Protein AF-A0A9Q1H2J3-F1 (afdb_monomer)

Structure (mmCIF, N/CA/C/O backbone):
data_AF-A0A9Q1H2J3-F1
#
_entry.id   AF-A0A9Q1H2J3-F1
#
loop_
_atom_site.group_PDB
_atom_site.id
_atom_site.type_symbol
_atom_site.label_atom_id
_atom_site.label_alt_id
_atom_site.label_comp_id
_atom_site.label_asym_id
_atom_site.label_entity_id
_atom_site.label_seq_id
_atom_site.pdbx_PDB_ins_code
_atom_site.Cartn_x
_atom_site.Cartn_y
_atom_site.Cartn_z
_atom_site.occupancy
_atom_site.B_iso_or_equiv
_atom_site.auth_seq_id
_atom_site.auth_comp_id
_atom_site.auth_asym_id
_atom_site.auth_atom_id
_atom_site.pdbx_PDB_model_num
ATOM 1 N N . MET A 1 1 ? 1.675 33.826 5.966 1.00 40.28 1 MET A N 1
ATOM 2 C CA . MET A 1 1 ? 1.381 32.932 7.109 1.00 40.28 1 MET A CA 1
ATOM 3 C C . MET A 1 1 ? 0.551 31.772 6.593 1.00 40.28 1 MET A C 1
ATOM 5 O O . MET A 1 1 ? -0.535 32.050 6.099 1.00 40.28 1 MET A O 1
ATOM 9 N N . PRO A 1 2 ? 1.013 30.513 6.647 1.00 45.84 2 PRO A N 1
ATOM 10 C CA . PRO A 1 2 ? 0.165 29.397 6.271 1.00 45.84 2 PRO A CA 1
ATOM 11 C C . PRO A 1 2 ? -0.681 28.996 7.478 1.00 45.84 2 PRO A C 1
ATOM 13 O O . PRO A 1 2 ? -0.174 28.532 8.499 1.00 45.84 2 PRO A O 1
ATOM 16 N N . LEU A 1 3 ? -1.983 29.230 7.346 1.00 47.53 3 LEU A N 1
ATOM 17 C CA . LEU A 1 3 ? -3.026 28.741 8.234 1.00 47.53 3 LEU A CA 1
ATOM 18 C C . LEU A 1 3 ? -3.174 27.227 8.042 1.00 47.53 3 LEU A C 1
ATOM 20 O O . LEU A 1 3 ? -4.085 26.761 7.365 1.00 47.53 3 LEU A O 1
ATOM 24 N N . PHE A 1 4 ? -2.312 26.452 8.699 1.00 52.94 4 PHE A N 1
ATOM 25 C CA . PHE A 1 4 ? -2.792 25.209 9.288 1.00 52.94 4 PHE A CA 1
ATOM 26 C C . PHE A 1 4 ? -3.773 25.620 10.384 1.00 52.94 4 PHE A C 1
ATOM 28 O O . PHE A 1 4 ? -3.377 26.075 11.460 1.00 52.94 4 PHE A O 1
ATOM 35 N N . GLY A 1 5 ? -5.069 25.561 10.074 1.00 40.91 5 GLY A N 1
ATOM 36 C CA . GLY A 1 5 ? -6.113 25.679 11.085 1.00 40.91 5 GLY A CA 1
ATOM 37 C C . GLY A 1 5 ? -5.780 24.732 12.239 1.00 40.91 5 GLY A C 1
ATOM 38 O O . GLY A 1 5 ? -5.375 23.596 12.005 1.00 40.91 5 GLY A O 1
ATOM 39 N N . LYS A 1 6 ? -5.860 25.238 13.475 1.00 41.59 6 LYS A N 1
ATOM 40 C CA . LYS A 1 6 ? -5.508 24.534 14.718 1.00 41.59 6 LYS A CA 1
ATOM 41 C C . LYS A 1 6 ? -5.777 23.014 14.627 1.00 41.59 6 LYS A C 1
ATOM 43 O O . LYS A 1 6 ? -6.934 22.605 14.608 1.00 41.59 6 LYS A O 1
ATOM 48 N N . SER A 1 7 ? -4.700 22.214 14.655 1.00 49.47 7 SER A N 1
ATOM 49 C CA . SER A 1 7 ? -4.631 20.743 14.851 1.00 49.47 7 SER A CA 1
ATOM 50 C C . SER A 1 7 ? -4.562 19.771 13.650 1.00 49.47 7 SER A C 1
ATOM 52 O O . SER A 1 7 ? -4.858 18.591 13.826 1.00 49.47 7 SER A O 1
ATOM 54 N N . SER A 1 8 ? -4.103 20.153 12.453 1.00 63.72 8 SER A N 1
ATOM 55 C CA . SER A 1 8 ? -3.750 19.117 11.456 1.00 63.72 8 SER A CA 1
ATOM 56 C C . SER A 1 8 ? -2.400 18.465 11.791 1.00 63.72 8 SER A C 1
ATOM 58 O O . SER A 1 8 ? -1.380 19.157 11.829 1.00 63.72 8 SER A O 1
ATOM 60 N N . LYS A 1 9 ? -2.390 17.145 12.017 1.00 80.69 9 LYS A N 1
ATOM 61 C CA . LYS A 1 9 ? -1.171 16.363 12.292 1.00 80.69 9 LYS A CA 1
ATOM 62 C C . LYS A 1 9 ? -0.139 16.521 11.170 1.00 80.69 9 LYS A C 1
ATOM 64 O O . LYS A 1 9 ? -0.493 16.481 9.992 1.00 80.69 9 LYS A O 1
ATOM 69 N N . GLY A 1 10 ? 1.134 16.667 11.537 1.00 91.50 10 GLY A N 1
ATOM 70 C CA . GLY A 1 10 ? 2.239 16.696 10.571 1.00 91.50 10 GLY A CA 1
ATOM 71 C C . GLY A 1 10 ? 2.531 15.313 9.958 1.00 91.50 10 GLY A C 1
ATOM 72 O O . GLY A 1 10 ? 2.041 14.307 10.471 1.00 91.50 10 GLY A O 1
ATOM 73 N N . PRO A 1 11 ? 3.370 15.220 8.905 1.00 95.00 11 PRO A N 1
ATOM 74 C CA . PRO A 1 11 ? 3.696 13.949 8.245 1.00 95.00 11 PRO A CA 1
ATOM 75 C C . PRO A 1 11 ? 4.141 12.831 9.207 1.00 95.00 11 PRO A C 1
ATOM 77 O O . PRO A 1 11 ? 3.505 11.780 9.260 1.00 95.00 11 PRO A O 1
ATOM 80 N N . ALA A 1 12 ? 5.144 13.093 10.050 1.00 96.25 12 ALA A N 1
ATOM 81 C CA . ALA A 1 12 ? 5.644 12.131 11.033 1.00 96.25 12 ALA A CA 1
ATOM 82 C C . ALA A 1 12 ? 4.569 11.685 12.040 1.00 96.25 12 ALA A C 1
ATOM 84 O O . ALA A 1 12 ? 4.485 10.510 12.399 1.00 96.25 12 ALA A O 1
ATOM 85 N N . GLU A 1 13 ? 3.712 12.610 12.479 1.00 96.88 13 GLU A N 1
ATOM 86 C CA . GLU A 1 13 ? 2.616 12.310 13.404 1.00 96.88 13 GLU A CA 1
ATOM 87 C C . GLU A 1 13 ? 1.535 11.450 12.749 1.00 96.88 13 GLU A C 1
ATOM 89 O O . GLU A 1 13 ? 0.964 10.587 13.413 1.00 96.88 13 GLU A O 1
ATOM 94 N N . LEU A 1 14 ? 1.261 11.653 11.456 1.00 97.81 14 LEU A N 1
ATOM 95 C CA . LEU A 1 14 ? 0.338 10.815 10.691 1.00 97.81 14 LEU A CA 1
ATOM 96 C C . LEU A 1 14 ? 0.885 9.396 10.541 1.00 97.81 14 LEU A C 1
ATOM 98 O O . LEU A 1 14 ? 0.151 8.442 10.784 1.00 97.81 14 LEU A O 1
ATOM 102 N N . VAL A 1 15 ? 2.168 9.244 10.195 1.00 97.94 15 VAL A N 1
ATOM 103 C CA . VAL A 1 15 ? 2.810 7.924 10.066 1.00 97.94 15 VAL A CA 1
ATOM 104 C C . VAL A 1 15 ? 2.818 7.188 11.400 1.00 97.94 15 VAL A C 1
ATOM 106 O O . VAL A 1 15 ? 2.452 6.013 11.463 1.00 97.94 15 VAL A O 1
ATOM 109 N N . LYS A 1 16 ? 3.157 7.888 12.486 1.00 97.69 16 LYS A N 1
ATOM 110 C CA . LYS A 1 16 ? 3.098 7.337 13.839 1.00 97.69 16 LYS A CA 1
ATOM 111 C C . LYS A 1 16 ? 1.676 6.916 14.219 1.00 97.69 16 LYS A C 1
ATOM 113 O O . LYS A 1 16 ? 1.477 5.767 14.604 1.00 97.69 16 LYS A O 1
ATOM 118 N N . ALA A 1 17 ? 0.696 7.806 14.049 1.00 97.50 17 ALA A N 1
ATOM 119 C CA . ALA A 1 17 ? -0.700 7.531 14.380 1.00 97.50 17 ALA A CA 1
ATOM 120 C C . ALA A 1 17 ? -1.273 6.360 13.572 1.00 97.50 17 ALA A C 1
ATOM 122 O O . ALA A 1 17 ? -2.030 5.563 14.113 1.00 97.50 17 ALA A O 1
ATOM 123 N N . LEU A 1 18 ? -0.887 6.224 12.301 1.00 98.12 18 LEU A N 1
ATOM 124 C CA . LEU A 1 18 ? -1.284 5.091 11.472 1.00 98.12 18 LEU A CA 1
ATOM 125 C C . LEU A 1 18 ? -0.757 3.768 12.036 1.00 98.12 18 LEU A C 1
ATOM 127 O O . LEU A 1 18 ? -1.518 2.813 12.185 1.00 98.12 18 LEU A O 1
ATOM 131 N N . LYS A 1 19 ? 0.541 3.706 12.360 1.00 98.00 19 LYS A N 1
ATOM 132 C CA . LYS A 1 19 ? 1.155 2.484 12.896 1.00 98.00 19 LYS A CA 1
ATOM 133 C C . LYS A 1 19 ? 0.579 2.110 14.259 1.00 98.00 19 LYS A C 1
ATOM 135 O O . LYS A 1 19 ? 0.258 0.948 14.488 1.00 98.00 19 LYS A O 1
ATOM 140 N N . GLU A 1 20 ? 0.422 3.094 15.142 1.00 97.62 20 GLU A N 1
ATOM 141 C CA . GLU A 1 20 ? -0.202 2.902 16.452 1.00 97.62 20 GLU A CA 1
ATOM 142 C C . GLU A 1 20 ? -1.654 2.441 16.311 1.00 97.62 20 GLU A C 1
ATOM 144 O O . GLU A 1 20 ? -2.024 1.447 16.927 1.00 97.62 20 GLU A O 1
ATOM 149 N N . GLY A 1 21 ? -2.441 3.082 15.443 1.00 97.62 21 GLY A N 1
ATOM 150 C CA . GLY A 1 21 ? -3.832 2.715 15.185 1.00 97.62 21 GLY A CA 1
ATOM 151 C C . GLY A 1 21 ? -3.981 1.270 14.710 1.00 97.62 21 GLY A C 1
ATOM 152 O O . GLY A 1 21 ? -4.756 0.517 15.288 1.00 97.62 21 GLY A O 1
ATOM 153 N N . ILE A 1 22 ? -3.188 0.834 13.726 1.00 97.75 22 ILE A N 1
ATOM 154 C CA . ILE A 1 22 ? -3.222 -0.556 13.236 1.00 97.75 22 ILE A CA 1
ATOM 155 C C . ILE A 1 22 ? -2.833 -1.549 14.344 1.00 97.75 22 ILE A C 1
ATOM 157 O O . ILE A 1 22 ? -3.502 -2.569 14.505 1.00 97.75 22 ILE A O 1
ATOM 161 N N . ASN A 1 23 ? -1.808 -1.245 15.149 1.00 97.94 23 ASN A N 1
ATOM 162 C CA . ASN A 1 23 ? -1.443 -2.092 16.290 1.00 97.94 23 ASN A CA 1
ATOM 163 C C . ASN A 1 23 ? -2.578 -2.174 17.326 1.00 97.94 23 ASN A C 1
ATOM 165 O O . ASN A 1 23 ? -2.793 -3.225 17.923 1.00 97.94 23 ASN A O 1
ATOM 169 N N . GLN A 1 24 ? -3.323 -1.085 17.544 1.00 97.94 24 GLN A N 1
ATOM 170 C CA . GLN A 1 24 ? -4.492 -1.088 18.430 1.00 97.94 24 GLN A CA 1
ATOM 171 C C . GLN A 1 24 ? -5.654 -1.913 17.860 1.00 97.94 24 GLN A C 1
ATOM 173 O O . GLN A 1 24 ? -6.358 -2.562 18.630 1.00 97.94 24 GLN A O 1
ATOM 178 N N . VAL A 1 25 ? -5.840 -1.939 16.534 1.00 97.31 25 VAL A N 1
ATOM 179 C CA . VAL A 1 25 ? -6.829 -2.817 15.882 1.00 97.31 25 VAL A CA 1
ATOM 180 C C . VAL A 1 25 ? -6.512 -4.290 16.146 1.00 97.31 25 VAL A C 1
ATOM 182 O O . VAL A 1 25 ? -7.422 -5.060 16.448 1.00 97.31 25 VAL A O 1
ATOM 185 N N . GLU A 1 26 ? -5.237 -4.678 16.061 1.00 95.25 26 GLU A N 1
ATOM 186 C CA . GLU A 1 26 ? -4.785 -6.035 16.391 1.00 95.25 26 GLU A CA 1
ATOM 187 C C . GLU A 1 26 ? -4.943 -6.342 17.886 1.00 95.25 26 GLU A C 1
ATOM 189 O O . GLU A 1 26 ? -5.517 -7.367 18.251 1.00 95.25 26 GLU A O 1
ATOM 194 N N . LEU A 1 27 ? -4.504 -5.434 18.762 1.00 97.12 27 LEU A N 1
ATOM 195 C CA . LEU A 1 27 ? -4.577 -5.621 20.213 1.00 97.12 27 LEU A CA 1
ATOM 196 C C . LEU A 1 27 ? -6.018 -5.797 20.716 1.00 97.12 27 LEU A C 1
ATOM 198 O O . LEU A 1 27 ? -6.269 -6.585 21.626 1.00 97.12 27 LEU A O 1
ATOM 202 N N . HIS A 1 28 ? -6.961 -5.057 20.134 1.00 96.44 28 HIS A N 1
ATOM 203 C CA . HIS A 1 28 ? -8.360 -5.025 20.556 1.00 96.44 28 HIS A CA 1
ATOM 204 C C . HIS A 1 28 ? -9.288 -5.831 19.640 1.00 96.44 28 HIS A C 1
ATOM 206 O O . HIS A 1 28 ? -10.486 -5.561 19.591 1.00 96.44 28 HIS A O 1
ATOM 212 N N . GLU A 1 29 ? -8.774 -6.856 18.953 1.00 92.94 29 GLU A N 1
ATOM 213 C CA . GLU A 1 29 ? -9.547 -7.688 18.021 1.00 92.94 29 GLU A CA 1
ATOM 214 C C . GLU A 1 29 ? -10.819 -8.298 18.650 1.00 92.94 29 GLU A C 1
ATOM 216 O O . GLU A 1 29 ? -11.838 -8.435 17.972 1.00 92.94 29 GLU A O 1
ATOM 221 N N . SER A 1 30 ? -10.791 -8.581 19.959 1.00 95.12 30 SER A N 1
ATOM 222 C CA . SER A 1 30 ? -11.921 -9.110 20.744 1.00 95.12 30 SER A CA 1
ATOM 223 C C . SER A 1 30 ? -12.757 -8.049 21.483 1.00 95.12 30 SER A C 1
ATOM 225 O O . SER A 1 30 ? -13.742 -8.394 22.135 1.00 95.12 30 SER A O 1
ATOM 227 N N . GLU A 1 31 ? -12.410 -6.761 21.381 1.00 96.88 31 GLU A N 1
ATOM 228 C CA . GLU A 1 31 ? -13.074 -5.646 22.071 1.00 96.88 31 GLU A CA 1
ATOM 229 C C . GLU A 1 31 ? -13.690 -4.651 21.061 1.00 96.88 31 GLU A C 1
ATOM 231 O O . GLU A 1 31 ? -13.075 -3.620 20.765 1.00 96.88 31 GLU A O 1
ATOM 236 N N . PRO A 1 32 ? -14.927 -4.883 20.564 1.00 94.94 32 PRO A N 1
ATOM 237 C CA . PRO A 1 32 ? -15.493 -4.152 19.423 1.00 94.94 32 PRO A CA 1
ATOM 238 C C . PRO A 1 32 ? -15.427 -2.628 19.551 1.00 94.94 32 PRO A C 1
ATOM 240 O O . PRO A 1 32 ? -14.915 -1.954 18.669 1.00 94.94 32 PRO A O 1
ATOM 243 N N . LYS A 1 33 ? -15.824 -2.070 20.703 1.00 96.31 33 LYS A N 1
ATOM 244 C CA . LYS A 1 33 ? -15.816 -0.611 20.914 1.00 96.31 33 LYS A CA 1
ATOM 245 C C . LYS A 1 33 ? -14.418 0.013 20.830 1.00 96.31 33 LYS A C 1
ATOM 247 O O . LYS A 1 33 ? -14.291 1.163 20.419 1.00 96.31 33 LYS A O 1
ATOM 252 N N . LYS A 1 34 ? -13.377 -0.701 21.273 1.00 97.19 34 LYS A N 1
ATOM 253 C CA . LYS A 1 34 ? -11.993 -0.209 21.197 1.00 97.19 34 LYS A CA 1
ATOM 254 C C . LYS A 1 34 ? -11.425 -0.403 19.794 1.00 97.19 34 LYS A C 1
ATOM 256 O O . LYS A 1 34 ? -10.751 0.498 19.303 1.00 97.19 34 LYS A O 1
ATOM 261 N N . LYS A 1 35 ? -11.753 -1.525 19.145 1.00 97.25 35 LYS A N 1
ATOM 262 C CA . LYS A 1 35 ? -11.411 -1.791 17.745 1.00 97.25 35 LYS A CA 1
ATOM 263 C C . LYS A 1 35 ? -11.981 -0.724 16.812 1.00 97.25 35 LYS A C 1
ATOM 265 O O . LYS A 1 35 ? -11.225 -0.156 16.035 1.00 97.25 35 LYS A O 1
ATOM 270 N N . ASP A 1 36 ? -13.264 -0.392 16.945 1.00 97.12 36 ASP A N 1
ATOM 271 C CA . ASP A 1 36 ? -13.934 0.623 16.118 1.00 97.12 36 ASP A CA 1
ATOM 272 C C . ASP A 1 36 ? -13.260 1.993 16.261 1.00 97.12 36 ASP A C 1
ATOM 274 O O . ASP A 1 36 ? -13.006 2.685 15.276 1.00 97.12 36 ASP A O 1
ATOM 278 N N . LYS A 1 37 ? -12.879 2.362 17.489 1.00 97.06 37 LYS A N 1
ATOM 279 C CA . LYS A 1 37 ? -12.122 3.593 17.739 1.00 97.06 37 LYS A CA 1
ATOM 280 C C . LYS A 1 37 ? -10.741 3.563 17.071 1.00 97.06 37 LYS A C 1
ATOM 282 O O . LYS A 1 37 ? -10.326 4.561 16.486 1.00 97.06 37 LYS A O 1
ATOM 287 N N . ALA A 1 38 ? -10.032 2.437 17.141 1.00 97.75 38 ALA A N 1
ATOM 288 C CA . ALA A 1 38 ? -8.734 2.281 16.489 1.00 97.75 38 ALA A CA 1
ATOM 289 C C . ALA A 1 38 ? -8.847 2.354 14.952 1.00 97.75 38 ALA A C 1
ATOM 291 O O . ALA A 1 38 ? -8.032 3.008 14.303 1.00 97.75 38 ALA A O 1
ATOM 292 N N . LEU A 1 39 ? -9.893 1.759 14.371 1.00 97.88 39 LEU A N 1
ATOM 293 C CA . LEU A 1 39 ? -10.203 1.844 12.940 1.00 97.88 39 LEU A CA 1
ATOM 294 C C . LEU A 1 39 ? -10.514 3.282 12.492 1.00 97.88 39 LEU A C 1
ATOM 296 O O . LEU A 1 39 ? -10.045 3.725 11.438 1.00 97.88 39 LEU A O 1
ATOM 300 N N . GLU A 1 40 ? -11.233 4.050 13.315 1.00 97.38 40 GLU A N 1
ATOM 301 C CA . GLU A 1 40 ? -11.483 5.474 13.069 1.00 97.38 40 GLU A CA 1
ATOM 302 C C . GLU A 1 40 ? -10.173 6.285 13.068 1.00 97.38 40 GLU A C 1
ATOM 304 O O . GLU A 1 40 ? -9.966 7.151 12.212 1.00 97.38 40 GLU A O 1
ATOM 309 N N . GLU A 1 41 ? -9.255 5.998 13.995 1.00 96.69 41 GLU A N 1
ATOM 310 C CA . GLU A 1 41 ? -7.940 6.647 14.060 1.00 96.69 41 GLU A CA 1
ATOM 311 C C . GLU A 1 41 ? -7.068 6.321 12.838 1.00 96.69 41 GLU A C 1
ATOM 313 O O . GLU A 1 41 ? -6.449 7.230 12.273 1.00 96.69 41 GLU A O 1
ATOM 318 N N . VAL A 1 42 ? -7.078 5.063 12.380 1.00 98.31 42 VAL A N 1
ATOM 319 C CA . VAL A 1 42 ? -6.419 4.639 11.133 1.00 98.31 42 VAL A CA 1
ATOM 320 C C . VAL A 1 42 ? -6.991 5.397 9.936 1.00 98.31 42 VAL A C 1
ATOM 322 O O . VAL A 1 42 ? -6.234 5.982 9.160 1.00 98.31 42 VAL A O 1
ATOM 325 N N . SER A 1 43 ? -8.318 5.460 9.820 1.00 97.88 43 SER A N 1
ATOM 326 C CA . SER A 1 43 ? -9.000 6.153 8.721 1.00 97.88 43 SER A CA 1
ATOM 327 C C . SER A 1 43 ? -8.668 7.649 8.691 1.00 97.88 43 SER A C 1
ATOM 329 O O . SER A 1 43 ? -8.364 8.205 7.634 1.00 97.88 43 SER A O 1
ATOM 331 N N . LYS A 1 44 ? -8.629 8.311 9.857 1.00 97.25 44 LYS A N 1
ATOM 332 C CA . LYS A 1 44 ? -8.210 9.719 9.969 1.00 97.25 44 LYS A CA 1
ATOM 333 C C . LYS A 1 44 ? -6.755 9.925 9.552 1.00 97.25 44 LYS A C 1
ATOM 335 O O . LYS A 1 44 ? -6.455 10.901 8.864 1.00 97.25 44 LYS A O 1
ATOM 340 N N . ALA A 1 45 ? -5.853 9.027 9.951 1.00 98.00 45 ALA A N 1
ATOM 341 C CA . ALA A 1 45 ? -4.445 9.112 9.576 1.00 98.00 45 ALA A CA 1
ATOM 342 C C . ALA A 1 45 ? -4.254 8.948 8.058 1.00 98.00 45 ALA A C 1
ATOM 344 O O . ALA A 1 45 ? -3.594 9.783 7.437 1.00 98.00 45 ALA A O 1
ATOM 345 N N . LEU A 1 46 ? -4.889 7.941 7.449 1.00 98.25 46 LEU A N 1
ATOM 346 C CA . LEU A 1 46 ? -4.848 7.712 5.999 1.00 98.25 46 LEU A CA 1
ATOM 347 C C . LEU A 1 46 ? -5.441 8.891 5.222 1.00 98.25 46 LEU A C 1
ATOM 349 O O . LEU A 1 46 ? -4.829 9.371 4.269 1.00 98.25 46 LEU A O 1
ATOM 353 N N . SER A 1 47 ? -6.578 9.431 5.670 1.00 96.38 47 SER A N 1
ATOM 354 C CA . SER A 1 47 ? -7.168 10.625 5.061 1.00 96.38 47 SER A CA 1
ATOM 355 C C . SER A 1 47 ? -6.222 11.827 5.127 1.00 96.38 47 SER A C 1
ATOM 357 O O . SER A 1 47 ? -6.084 12.547 4.140 1.00 96.38 47 SER A O 1
ATOM 359 N N . GLY A 1 48 ? -5.537 12.039 6.255 1.00 96.06 48 GLY A N 1
ATOM 360 C CA . GLY A 1 48 ? -4.533 13.099 6.388 1.00 96.06 48 GLY A CA 1
ATOM 361 C C . GLY A 1 48 ? -3.355 12.917 5.427 1.00 96.06 48 GLY A C 1
ATOM 362 O O . GLY A 1 48 ? -2.930 13.874 4.781 1.00 96.06 48 GLY A O 1
ATOM 363 N N . MET A 1 49 ? -2.871 11.682 5.263 1.00 97.75 49 MET A N 1
ATOM 364 C CA . MET A 1 49 ? -1.828 11.366 4.282 1.00 97.75 49 MET A CA 1
ATOM 365 C C . MET A 1 49 ? -2.295 11.629 2.849 1.00 97.75 49 MET A C 1
ATOM 367 O O . MET A 1 49 ? -1.550 12.219 2.070 1.00 97.75 49 MET A O 1
ATOM 371 N N . LYS A 1 50 ? -3.533 11.256 2.496 1.00 96.69 50 LYS A N 1
ATOM 372 C CA . LYS A 1 50 ? -4.092 11.548 1.169 1.00 96.69 50 LYS A CA 1
ATOM 373 C C . LYS A 1 50 ? -4.152 13.044 0.891 1.00 96.69 50 LYS A C 1
ATOM 375 O O . LYS A 1 50 ? -3.766 13.447 -0.197 1.00 96.69 50 LYS A O 1
ATOM 380 N N . VAL A 1 51 ? -4.571 13.863 1.856 1.00 95.31 51 VAL A N 1
ATOM 381 C CA . VAL A 1 51 ? -4.589 15.327 1.684 1.00 95.31 51 VAL A CA 1
ATOM 382 C C . VAL A 1 51 ? -3.184 15.868 1.410 1.00 95.31 51 VAL A C 1
ATOM 384 O O . VAL A 1 51 ? -3.024 16.727 0.552 1.00 95.31 51 VAL A O 1
ATOM 387 N N . ILE A 1 52 ? -2.147 15.335 2.067 1.00 96.00 52 ILE A N 1
ATOM 388 C CA . ILE A 1 52 ? -0.759 15.726 1.773 1.00 96.00 52 ILE A CA 1
ATOM 389 C C . ILE A 1 52 ? -0.357 15.335 0.343 1.00 96.00 52 ILE A C 1
ATOM 391 O O . ILE A 1 52 ? 0.299 16.122 -0.333 1.00 96.00 52 ILE A O 1
ATOM 395 N N . LEU A 1 53 ? -0.726 14.134 -0.115 1.00 96.12 53 LEU A N 1
ATOM 396 C CA . LEU A 1 53 ? -0.289 13.582 -1.406 1.00 96.12 53 LEU A CA 1
ATOM 397 C C . LEU A 1 53 ? -1.082 14.091 -2.617 1.00 96.12 53 LEU A C 1
ATOM 399 O O . LEU A 1 53 ? -0.520 14.205 -3.705 1.00 96.12 53 LEU A O 1
ATOM 403 N N . TYR A 1 54 ? -2.375 14.358 -2.445 1.00 94.50 54 TYR A N 1
ATOM 404 C CA . TYR A 1 54 ? -3.306 14.729 -3.517 1.00 94.50 54 TYR A CA 1
ATOM 405 C C . TYR A 1 54 ? -3.794 16.177 -3.424 1.00 94.50 54 TYR A C 1
ATOM 407 O O . TYR A 1 54 ? -4.333 16.693 -4.399 1.00 94.50 54 TYR A O 1
ATOM 415 N N . GLY A 1 55 ? -3.554 16.850 -2.296 1.00 90.56 55 GLY A N 1
ATOM 416 C CA . GLY A 1 55 ? -4.088 18.177 -2.029 1.00 90.56 55 GLY A CA 1
ATOM 417 C C . GLY A 1 55 ? -5.524 18.111 -1.515 1.00 90.56 55 GLY A C 1
ATOM 418 O O . GLY A 1 55 ? -6.078 17.041 -1.246 1.00 90.56 55 GLY A O 1
ATOM 419 N N . SER A 1 56 ? -6.127 19.281 -1.357 1.00 87.06 56 SER A N 1
ATOM 420 C CA . SER A 1 56 ? -7.550 19.451 -1.059 1.00 87.06 56 SER A CA 1
ATOM 421 C C . SER A 1 56 ? -8.242 20.164 -2.223 1.00 87.06 56 SER A C 1
ATOM 423 O O . SER A 1 56 ? -7.592 20.552 -3.191 1.00 87.06 56 SER A O 1
ATOM 425 N N . HIS A 1 57 ? -9.562 20.356 -2.144 1.00 77.50 57 HIS A N 1
ATOM 426 C CA . HIS A 1 57 ? -10.323 21.045 -3.196 1.00 77.50 57 HIS A CA 1
ATOM 427 C C . HIS A 1 57 ? -9.792 22.450 -3.529 1.00 77.50 57 HIS A C 1
ATOM 429 O O . HIS A 1 57 ? -9.936 22.885 -4.668 1.00 77.50 57 HIS A O 1
ATOM 435 N N . ASP A 1 58 ? -9.139 23.113 -2.570 1.00 80.75 58 ASP A N 1
ATOM 436 C CA . ASP A 1 58 ? -8.689 24.502 -2.695 1.00 80.75 58 ASP A CA 1
ATOM 437 C C . ASP A 1 58 ? -7.158 24.656 -2.704 1.00 80.75 58 ASP A C 1
ATOM 439 O O . ASP A 1 58 ? -6.653 25.772 -2.836 1.00 80.75 58 ASP A O 1
ATOM 443 N N . GLN A 1 59 ? -6.396 23.573 -2.499 1.00 82.19 59 GLN A N 1
ATOM 444 C 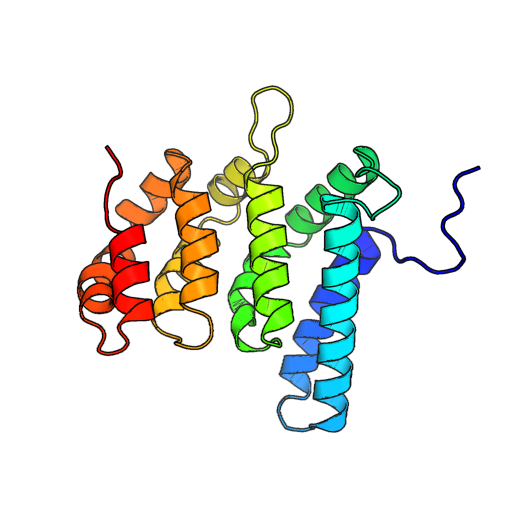CA . GLN A 1 59 ? -4.941 23.643 -2.334 1.00 82.19 59 GLN A CA 1
ATOM 445 C C . GLN A 1 59 ? -4.227 22.450 -2.963 1.00 82.19 59 GLN A C 1
ATOM 447 O O . GLN A 1 59 ? -4.487 21.297 -2.617 1.00 82.19 59 GLN A O 1
ATOM 452 N N . GLU A 1 60 ? -3.260 22.744 -3.828 1.00 88.44 60 GLU A N 1
ATOM 453 C CA . GLU A 1 60 ? -2.363 21.740 -4.398 1.00 88.44 60 GLU A CA 1
ATOM 454 C C . GLU A 1 60 ? -1.424 21.129 -3.335 1.00 88.44 60 GLU A C 1
ATOM 456 O O . GLU A 1 60 ? -1.081 21.793 -2.346 1.00 88.44 60 GLU A O 1
ATOM 461 N N . PRO A 1 61 ? -0.960 19.878 -3.538 1.00 90.38 61 PRO A N 1
ATOM 462 C CA . PRO A 1 61 ? 0.062 19.259 -2.702 1.00 90.38 61 PRO A CA 1
ATOM 463 C C . PRO A 1 61 ? 1.308 20.134 -2.570 1.00 90.38 61 PRO A C 1
ATOM 465 O O . PRO A 1 61 ? 1.959 20.494 -3.551 1.00 90.38 61 PRO A O 1
ATOM 468 N N . GLN A 1 62 ? 1.712 20.410 -1.336 1.00 91.88 62 GLN A N 1
ATOM 469 C CA . GLN A 1 62 ? 2.960 21.117 -1.078 1.00 91.88 62 GLN A CA 1
ATOM 470 C C . GLN A 1 62 ? 4.138 20.135 -1.125 1.00 91.88 62 GLN A C 1
ATOM 472 O O . GLN A 1 62 ? 4.231 19.214 -0.309 1.00 91.88 62 GLN A O 1
ATOM 477 N N . ALA A 1 63 ? 5.066 20.351 -2.063 1.00 91.88 63 ALA A N 1
ATOM 478 C CA . ALA A 1 63 ? 6.182 19.440 -2.341 1.00 91.88 63 ALA A CA 1
ATOM 479 C C . ALA A 1 63 ? 7.049 19.111 -1.109 1.00 91.88 63 ALA A C 1
ATOM 481 O O . ALA A 1 63 ? 7.544 17.987 -0.982 1.00 91.88 63 ALA A O 1
ATOM 482 N N . GLU A 1 64 ? 7.210 20.061 -0.184 1.00 93.81 64 GLU A N 1
ATOM 483 C CA . GLU A 1 64 ? 7.930 19.861 1.078 1.00 93.81 64 GLU A CA 1
ATOM 484 C C . GLU A 1 64 ? 7.244 18.808 1.964 1.00 93.81 64 GLU A C 1
ATOM 486 O O . GLU A 1 64 ? 7.888 17.855 2.405 1.00 93.81 64 GLU A O 1
ATOM 491 N N . TYR A 1 65 ? 5.925 18.915 2.159 1.00 95.25 65 TYR A N 1
ATOM 492 C CA . TYR A 1 65 ? 5.155 17.973 2.976 1.00 95.25 65 TYR A CA 1
ATOM 493 C C . TYR A 1 65 ? 5.080 16.586 2.343 1.00 95.25 65 TYR A C 1
ATOM 495 O O . TYR A 1 65 ? 5.223 15.592 3.053 1.00 95.25 65 TYR A O 1
ATOM 503 N N . VAL A 1 66 ? 4.935 16.505 1.016 1.00 96.44 66 VAL A N 1
ATOM 504 C CA . VAL A 1 66 ? 5.002 15.233 0.275 1.00 96.44 66 VAL A CA 1
ATOM 505 C C . VAL A 1 66 ? 6.366 14.572 0.464 1.00 96.44 66 VAL A C 1
ATOM 507 O O . VAL A 1 66 ? 6.453 13.370 0.711 1.00 96.44 66 VAL A O 1
ATOM 510 N N . THR A 1 67 ? 7.445 15.356 0.372 1.00 96.00 67 THR A N 1
ATOM 511 C CA . THR A 1 67 ? 8.808 14.851 0.573 1.00 96.00 67 THR A CA 1
ATOM 512 C C . THR A 1 67 ? 8.992 14.325 1.986 1.00 96.00 67 THR A C 1
ATOM 514 O O . THR A 1 67 ? 9.477 13.207 2.147 1.00 96.00 67 THR A O 1
ATOM 517 N N . LYS A 1 68 ? 8.558 15.089 2.992 1.00 96.94 68 LYS A N 1
ATOM 518 C CA . LYS A 1 68 ? 8.660 14.692 4.395 1.00 96.94 68 LYS A CA 1
ATOM 519 C C . LYS A 1 68 ? 7.852 13.428 4.693 1.00 96.94 68 LYS A C 1
ATOM 521 O O . LYS A 1 68 ? 8.395 12.495 5.266 1.00 96.94 68 LYS A O 1
ATOM 526 N N . LEU A 1 69 ? 6.607 13.351 4.214 1.00 98.31 69 LEU A N 1
ATOM 527 C CA . LEU A 1 69 ? 5.769 12.160 4.367 1.00 98.31 69 LEU A CA 1
ATOM 528 C C . LEU A 1 69 ? 6.409 10.922 3.735 1.00 98.31 69 LEU A C 1
ATOM 530 O O . LEU A 1 69 ? 6.425 9.862 4.353 1.00 98.31 69 LEU A O 1
ATOM 534 N N . ALA A 1 70 ? 6.953 11.050 2.524 1.00 98.00 70 ALA A N 1
ATOM 535 C CA . ALA A 1 70 ? 7.625 9.944 1.856 1.00 98.00 70 ALA A CA 1
ATOM 536 C C . ALA A 1 70 ? 8.840 9.449 2.660 1.00 98.00 70 ALA A C 1
ATOM 538 O O . ALA A 1 70 ? 8.972 8.246 2.864 1.00 98.00 70 ALA A O 1
ATOM 539 N N . VAL A 1 71 ? 9.688 10.363 3.151 1.00 97.31 71 VAL A N 1
ATOM 540 C CA . VAL A 1 71 ? 10.844 10.016 3.997 1.00 97.31 71 VAL A CA 1
ATOM 541 C C . VAL A 1 71 ? 10.392 9.300 5.269 1.00 97.31 71 VAL A C 1
ATOM 543 O O . VAL A 1 71 ? 10.852 8.188 5.521 1.00 97.31 71 VAL A O 1
ATOM 546 N N . ASP A 1 72 ? 9.428 9.866 6.002 1.00 98.06 72 ASP A N 1
ATOM 547 C CA . ASP A 1 72 ? 8.910 9.272 7.241 1.00 98.06 72 ASP A CA 1
ATOM 548 C C . ASP A 1 72 ? 8.335 7.862 6.991 1.00 98.06 72 ASP A C 1
ATOM 550 O O . ASP A 1 72 ? 8.545 6.937 7.779 1.00 98.06 72 ASP A O 1
ATOM 554 N N . ILE A 1 73 ? 7.640 7.657 5.867 1.00 98.38 73 ILE A N 1
ATOM 555 C CA . ILE A 1 73 ? 7.112 6.347 5.460 1.00 98.38 73 ILE A CA 1
ATOM 556 C C . ILE A 1 73 ? 8.237 5.334 5.196 1.00 98.38 73 ILE A C 1
ATOM 558 O O . ILE A 1 73 ? 8.101 4.164 5.575 1.00 98.38 73 ILE A O 1
ATOM 562 N N . TYR A 1 74 ? 9.331 5.750 4.554 1.00 97.94 74 TYR A N 1
ATOM 563 C CA . TYR A 1 74 ? 10.453 4.863 4.239 1.00 97.94 74 TYR A CA 1
ATOM 564 C C . TYR A 1 74 ? 11.238 4.480 5.490 1.00 97.94 74 TYR A C 1
ATOM 566 O O . TYR A 1 74 ? 11.438 3.284 5.724 1.00 97.94 74 TYR A O 1
ATOM 574 N N . GLU A 1 75 ? 11.617 5.471 6.301 1.00 97.00 75 GLU A N 1
ATOM 575 C CA . GLU A 1 75 ? 12.430 5.301 7.51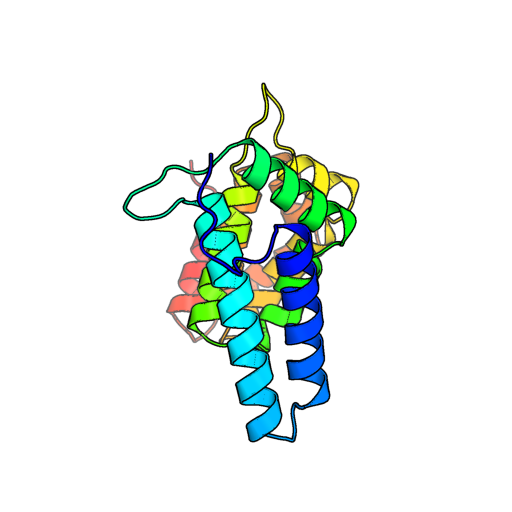2 1.00 97.00 75 GLU A CA 1
ATOM 576 C C . GLU A 1 75 ? 11.714 4.473 8.580 1.00 97.00 75 GLU A C 1
ATOM 578 O O . GLU A 1 75 ? 12.327 3.658 9.264 1.00 97.00 75 GLU A O 1
ATOM 583 N N . THR A 1 76 ? 10.393 4.623 8.698 1.00 97.12 76 THR A N 1
ATOM 584 C CA . THR A 1 76 ? 9.597 3.856 9.670 1.00 97.12 76 THR A CA 1
ATOM 585 C C . THR A 1 76 ? 9.079 2.526 9.126 1.00 97.12 76 THR A C 1
ATOM 587 O O . THR A 1 76 ? 8.367 1.810 9.840 1.00 97.12 76 THR A O 1
ATOM 590 N N . HIS A 1 77 ? 9.396 2.188 7.874 1.00 97.19 77 HIS A N 1
ATOM 591 C CA . HIS A 1 77 ? 8.865 1.022 7.171 1.00 97.19 77 HIS A CA 1
ATOM 592 C C . HIS A 1 77 ? 7.332 0.924 7.225 1.00 97.19 77 HIS A C 1
ATOM 594 O O . HIS A 1 77 ? 6.766 -0.143 7.465 1.00 97.19 77 HIS A O 1
ATOM 600 N N . ALA A 1 78 ? 6.644 2.044 6.997 1.00 97.81 78 ALA A N 1
ATOM 601 C CA . ALA A 1 78 ? 5.186 2.087 7.036 1.00 97.81 78 ALA A CA 1
ATOM 602 C C . ALA A 1 78 ? 4.537 1.366 5.840 1.00 97.81 78 ALA A C 1
ATOM 604 O O . ALA A 1 78 ? 3.508 0.724 6.020 1.00 97.81 78 ALA A O 1
ATOM 605 N N . LEU A 1 79 ? 5.144 1.398 4.643 1.00 97.00 79 LEU A N 1
ATOM 606 C CA . LEU A 1 79 ? 4.632 0.673 3.465 1.00 97.00 79 LEU A CA 1
ATOM 607 C C . LEU A 1 79 ? 4.457 -0.841 3.693 1.00 97.00 79 LEU A C 1
ATOM 609 O O . LEU A 1 79 ? 3.333 -1.320 3.540 1.00 97.00 79 LEU A O 1
ATOM 613 N N . PRO A 1 80 ? 5.504 -1.612 4.063 1.00 97.81 80 PRO A N 1
ATOM 614 C CA . PRO A 1 80 ? 5.343 -3.051 4.287 1.00 97.81 80 PRO A CA 1
ATOM 615 C C . PRO A 1 80 ? 4.373 -3.337 5.434 1.00 97.81 80 PRO A C 1
ATOM 617 O O . PRO A 1 80 ? 3.568 -4.259 5.341 1.00 97.81 80 PRO A O 1
ATOM 620 N N . PHE A 1 81 ? 4.389 -2.503 6.477 1.00 98.25 81 PHE A N 1
ATOM 621 C CA . PHE A 1 81 ? 3.493 -2.633 7.618 1.00 98.25 81 PHE A CA 1
ATOM 622 C C . PHE A 1 81 ? 2.012 -2.447 7.239 1.00 98.25 81 PHE A C 1
ATOM 624 O O . PHE A 1 81 ? 1.167 -3.220 7.694 1.00 98.25 81 PHE A O 1
ATOM 631 N N . MET A 1 82 ? 1.692 -1.476 6.374 1.00 98.00 82 MET A N 1
ATOM 632 C CA . MET A 1 82 ? 0.338 -1.289 5.837 1.00 98.00 82 MET A CA 1
ATOM 633 C C . MET A 1 82 ? -0.110 -2.482 4.991 1.00 98.00 82 MET A C 1
ATOM 635 O O . MET A 1 82 ? -1.226 -2.962 5.162 1.00 98.00 82 MET A O 1
ATOM 639 N N . VAL A 1 83 ? 0.753 -2.979 4.096 1.00 98.19 83 VAL A N 1
ATOM 640 C CA . VAL A 1 83 ? 0.421 -4.115 3.219 1.00 98.19 83 VAL A CA 1
ATOM 641 C C . VAL A 1 83 ? 0.184 -5.387 4.039 1.00 98.19 83 VAL A C 1
ATOM 643 O O . VAL A 1 83 ? -0.807 -6.079 3.818 1.00 98.19 83 VAL A O 1
ATOM 646 N N . GLN A 1 84 ? 1.037 -5.668 5.028 1.00 97.94 84 GLN A N 1
ATOM 647 C CA . GLN A 1 84 ? 0.902 -6.835 5.903 1.00 97.94 84 GLN A CA 1
ATOM 648 C C . GLN A 1 84 ? -0.410 -6.821 6.709 1.00 97.94 84 GLN A C 1
ATOM 650 O O . GLN A 1 84 ? -1.037 -7.863 6.897 1.00 97.94 84 GLN A O 1
ATOM 655 N N . ASN A 1 85 ? -0.850 -5.642 7.156 1.00 98.00 85 ASN A N 1
ATOM 656 C CA . ASN A 1 85 ? -2.038 -5.478 7.997 1.00 98.00 85 ASN A CA 1
ATOM 657 C C . ASN A 1 85 ? -3.295 -5.051 7.229 1.00 98.00 85 ASN A C 1
ATOM 659 O O . ASN A 1 85 ? -4.308 -4.714 7.840 1.00 98.00 85 ASN A O 1
ATOM 663 N N . LEU A 1 86 ? -3.267 -5.089 5.895 1.00 98.12 86 LEU A N 1
ATOM 664 C CA . LEU A 1 86 ? -4.357 -4.592 5.055 1.00 98.12 86 LEU A CA 1
ATOM 665 C C . LEU A 1 86 ? -5.701 -5.280 5.341 1.00 98.12 86 LEU A C 1
ATOM 667 O O . LEU A 1 86 ? -6.752 -4.659 5.245 1.00 98.12 86 LEU A O 1
ATOM 671 N N . HIS A 1 87 ? -5.683 -6.556 5.729 1.00 97.25 87 HIS A N 1
ATOM 672 C CA . HIS A 1 87 ? -6.886 -7.319 6.069 1.00 97.25 87 HIS A CA 1
ATOM 673 C C . HIS A 1 87 ? -7.557 -6.853 7.371 1.00 97.25 87 HIS A C 1
ATOM 675 O O . HIS A 1 87 ? -8.745 -7.093 7.556 1.00 97.25 87 HIS A O 1
ATOM 681 N N . ARG A 1 88 ? -6.825 -6.166 8.259 1.00 96.69 88 ARG A N 1
ATOM 682 C CA . ARG A 1 88 ? -7.331 -5.734 9.569 1.00 96.69 88 ARG A CA 1
ATOM 683 C C . ARG A 1 88 ? -8.116 -4.422 9.521 1.00 96.69 88 ARG A C 1
ATOM 685 O O . ARG A 1 88 ? -8.823 -4.128 10.477 1.00 96.69 88 ARG A O 1
ATOM 692 N N . ILE A 1 89 ? -7.981 -3.633 8.453 1.00 96.69 89 ILE A N 1
ATOM 693 C CA . ILE A 1 89 ? -8.578 -2.292 8.349 1.00 96.69 89 ILE A CA 1
ATOM 694 C C . ILE A 1 89 ? -9.863 -2.293 7.508 1.00 96.69 89 ILE A C 1
ATOM 696 O O . ILE A 1 89 ? -10.153 -3.236 6.761 1.00 96.69 89 ILE A O 1
ATOM 700 N N . ASP A 1 90 ? -10.634 -1.215 7.621 1.00 95.00 90 ASP A N 1
ATOM 701 C CA . ASP A 1 90 ? -11.928 -1.084 6.953 1.00 95.00 90 ASP A CA 1
ATOM 702 C C . ASP A 1 90 ? -11.820 -1.021 5.430 1.00 95.00 90 ASP A C 1
ATOM 704 O O . ASP A 1 90 ? -10.787 -0.674 4.858 1.00 95.00 90 ASP A O 1
ATOM 708 N N . PHE A 1 91 ? -12.928 -1.327 4.756 1.00 94.44 91 PHE A N 1
ATOM 709 C CA . PHE A 1 91 ? -13.002 -1.376 3.295 1.00 94.44 91 PHE A CA 1
ATOM 710 C C . PHE A 1 91 ? -12.500 -0.096 2.612 1.00 94.44 91 PHE A C 1
ATOM 712 O O . PHE A 1 91 ? -11.730 -0.172 1.657 1.00 94.44 91 PHE A O 1
ATOM 719 N N . GLU A 1 92 ? -12.889 1.078 3.113 1.00 95.94 92 GLU A N 1
ATOM 720 C CA . GLU A 1 92 ? -12.434 2.348 2.538 1.00 95.94 92 GLU A CA 1
ATOM 721 C C . GLU A 1 92 ? -10.956 2.620 2.859 1.00 95.94 92 GLU A C 1
ATOM 723 O O . GLU A 1 92 ? -10.194 3.029 1.986 1.00 95.94 92 GLU A O 1
ATOM 728 N N . ALA A 1 93 ? -10.508 2.269 4.068 1.00 97.56 93 ALA A N 1
ATOM 729 C CA . ALA A 1 93 ? -9.106 2.373 4.463 1.00 97.56 93 ALA A CA 1
ATOM 730 C C . ALA A 1 93 ? -8.190 1.488 3.588 1.00 97.56 93 ALA A C 1
ATOM 732 O O . ALA A 1 93 ? -7.082 1.901 3.241 1.00 97.56 93 ALA A O 1
ATOM 733 N N . LYS A 1 94 ? -8.659 0.307 3.150 1.00 98.19 94 LYS A N 1
ATOM 734 C CA . LYS A 1 94 ? -7.935 -0.559 2.199 1.00 98.19 94 LYS A CA 1
ATOM 735 C C . LYS A 1 94 ? -7.674 0.149 0.862 1.00 98.19 94 LYS A C 1
ATOM 737 O O . LYS A 1 94 ? -6.563 0.070 0.333 1.00 98.19 94 LYS A O 1
ATOM 742 N N . LYS A 1 95 ? -8.666 0.885 0.345 1.00 97.81 95 LYS A N 1
ATOM 743 C CA . LYS A 1 95 ? -8.516 1.680 -0.887 1.00 97.81 95 LYS A CA 1
ATOM 744 C C . LYS A 1 95 ? -7.541 2.833 -0.694 1.00 97.81 95 LYS A C 1
ATOM 746 O O . LYS A 1 95 ? -6.718 3.084 -1.572 1.00 97.81 95 LYS A O 1
ATOM 751 N N . ASP A 1 96 ? -7.608 3.501 0.453 1.00 98.31 96 ASP A N 1
ATOM 752 C CA . ASP A 1 96 ? -6.716 4.612 0.778 1.00 98.31 96 ASP A CA 1
ATOM 753 C C . ASP A 1 96 ? -5.256 4.165 0.834 1.00 98.31 96 ASP A C 1
ATOM 755 O O . ASP A 1 96 ? -4.391 4.833 0.266 1.00 98.31 96 ASP A O 1
ATOM 759 N N . VAL A 1 97 ? -4.979 2.998 1.424 1.00 98.62 97 VAL A N 1
ATOM 760 C CA . VAL A 1 97 ? -3.639 2.392 1.400 1.00 98.62 97 VAL A CA 1
ATOM 761 C C . VAL A 1 97 ? -3.166 2.164 -0.036 1.00 98.62 97 VAL A C 1
ATOM 763 O O . VAL A 1 97 ? -2.052 2.566 -0.373 1.00 98.62 97 VAL A O 1
ATOM 766 N N . ALA A 1 98 ? -4.002 1.586 -0.905 1.00 98.44 98 ALA A N 1
ATOM 767 C CA . ALA A 1 98 ? -3.638 1.359 -2.305 1.00 98.44 98 ALA A CA 1
ATOM 768 C C . ALA A 1 98 ? -3.374 2.675 -3.062 1.00 98.44 98 ALA A C 1
ATOM 770 O O . ALA A 1 98 ? -2.424 2.771 -3.841 1.00 98.44 98 ALA A O 1
ATOM 771 N N . GLN A 1 99 ? -4.171 3.717 -2.807 1.00 98.25 99 GLN A N 1
ATOM 772 C CA . GLN A 1 99 ? -3.972 5.045 -3.392 1.00 98.25 99 GLN A CA 1
ATOM 773 C C . GLN A 1 99 ? -2.680 5.710 -2.910 1.00 98.25 99 GLN A C 1
ATOM 775 O O . GLN A 1 99 ? -1.969 6.304 -3.721 1.00 98.25 99 GLN A O 1
ATOM 780 N N . ILE A 1 100 ? -2.368 5.626 -1.615 1.00 98.62 100 ILE A N 1
ATOM 781 C CA . ILE A 1 100 ? -1.132 6.166 -1.035 1.00 98.62 100 ILE A CA 1
ATOM 782 C C . ILE A 1 100 ? 0.079 5.419 -1.602 1.00 98.62 100 ILE A C 1
ATOM 784 O O . ILE A 1 100 ? 1.023 6.053 -2.074 1.00 98.62 100 ILE A O 1
ATOM 788 N N . TYR A 1 101 ? 0.030 4.084 -1.622 1.00 98.75 101 TYR A N 1
ATOM 789 C CA . TYR A 1 101 ? 1.081 3.236 -2.182 1.00 98.75 101 TYR A CA 1
ATOM 790 C C . TYR A 1 101 ? 1.379 3.602 -3.641 1.00 98.75 101 TYR A C 1
ATOM 792 O O . TYR A 1 101 ? 2.524 3.893 -3.984 1.00 98.75 101 TYR A O 1
ATOM 800 N N . ASN A 1 102 ? 0.345 3.665 -4.487 1.00 98.44 102 ASN A N 1
ATOM 801 C CA . ASN A 1 102 ? 0.498 3.964 -5.911 1.00 98.44 102 ASN A CA 1
ATOM 802 C C . ASN A 1 102 ? 0.978 5.399 -6.164 1.00 98.44 102 ASN A C 1
ATOM 804 O O . ASN A 1 102 ? 1.755 5.628 -7.090 1.00 98.44 102 ASN A O 1
ATOM 808 N N . ASN A 1 103 ? 0.543 6.369 -5.351 1.00 98.25 103 ASN A N 1
ATOM 809 C CA . ASN A 1 103 ? 1.018 7.751 -5.453 1.00 98.25 103 ASN A CA 1
ATOM 810 C C . ASN A 1 103 ? 2.525 7.839 -5.181 1.00 98.25 103 ASN A C 1
ATOM 812 O O . ASN A 1 103 ? 3.262 8.402 -5.990 1.00 98.25 103 ASN A O 1
ATOM 816 N N . LEU A 1 104 ? 2.983 7.220 -4.088 1.00 98.25 104 LEU A N 1
ATOM 817 C CA . LEU A 1 104 ? 4.402 7.170 -3.746 1.00 98.25 104 LEU A CA 1
ATOM 818 C C . LEU A 1 104 ? 5.196 6.450 -4.835 1.00 98.25 104 LEU A C 1
ATOM 820 O O . LEU A 1 104 ? 6.188 6.986 -5.318 1.00 98.25 104 LEU A O 1
ATOM 824 N N . LEU A 1 105 ? 4.719 5.291 -5.290 1.00 98.06 105 LEU A N 1
ATOM 825 C CA . LEU A 1 105 ? 5.393 4.496 -6.312 1.00 98.06 105 LEU A CA 1
ATOM 826 C C . LEU A 1 105 ? 5.620 5.265 -7.625 1.00 98.06 105 LEU A C 1
ATOM 828 O O . LEU A 1 105 ? 6.692 5.167 -8.221 1.00 98.06 105 LEU A O 1
ATOM 832 N N . ARG A 1 106 ? 4.648 6.089 -8.037 1.00 97.38 106 ARG A N 1
ATOM 833 C CA . ARG A 1 106 ? 4.739 6.951 -9.228 1.00 97.38 106 ARG A CA 1
ATOM 834 C C . ARG A 1 106 ? 5.608 8.192 -9.034 1.00 97.38 106 ARG A C 1
ATOM 836 O O . ARG A 1 106 ? 5.870 8.899 -10.007 1.00 97.38 106 ARG A O 1
ATOM 843 N N . ARG A 1 107 ? 6.036 8.497 -7.809 1.00 95.81 107 ARG A N 1
ATOM 844 C CA . ARG A 1 107 ? 6.792 9.712 -7.505 1.00 95.81 107 ARG A CA 1
ATOM 845 C C . ARG A 1 107 ? 8.168 9.680 -8.169 1.00 95.81 107 ARG A C 1
ATOM 847 O O . ARG A 1 107 ? 8.915 8.710 -8.043 1.00 95.81 107 ARG A O 1
ATOM 854 N N . VAL A 1 108 ? 8.518 10.794 -8.810 1.00 95.00 108 VAL A N 1
ATOM 855 C CA . VAL A 1 108 ? 9.804 11.000 -9.488 1.00 95.00 108 VAL A CA 1
ATOM 856 C C . VAL A 1 108 ? 10.515 12.208 -8.884 1.00 95.00 108 VAL A C 1
ATOM 858 O O . VAL A 1 108 ? 9.897 13.248 -8.664 1.00 95.00 108 VAL A O 1
ATOM 861 N N . ILE A 1 109 ? 11.815 12.077 -8.613 1.00 94.00 109 ILE A N 1
ATOM 862 C CA . ILE A 1 109 ? 12.690 13.192 -8.224 1.00 94.00 109 ILE A CA 1
ATOM 863 C C . ILE A 1 109 ? 13.863 13.224 -9.204 1.00 94.00 109 ILE A C 1
ATOM 865 O O . ILE A 1 109 ? 14.733 12.352 -9.173 1.00 94.00 109 ILE A O 1
ATOM 869 N N . GLY A 1 110 ? 13.877 14.216 -10.098 1.00 94.31 110 GLY A N 1
ATOM 870 C CA . GLY A 1 110 ? 14.807 14.236 -11.228 1.00 94.31 110 GLY A CA 1
ATOM 871 C C . GLY A 1 110 ? 14.543 13.050 -12.157 1.00 94.31 110 GLY A C 1
ATOM 872 O O . GLY A 1 110 ? 13.486 12.977 -12.771 1.00 94.31 110 GLY A O 1
ATOM 873 N N . THR A 1 111 ? 15.485 12.112 -12.233 1.00 94.38 111 THR A N 1
ATOM 874 C CA . THR A 1 111 ? 15.364 10.859 -13.004 1.00 94.38 111 THR A CA 1
ATOM 875 C C . THR A 1 111 ? 15.155 9.623 -12.125 1.00 94.38 111 THR A C 1
ATOM 877 O O . THR A 1 111 ? 15.141 8.502 -12.628 1.00 94.38 111 THR A O 1
ATOM 880 N N . ARG A 1 112 ? 15.028 9.806 -10.806 1.00 95.69 112 ARG A N 1
ATOM 881 C CA . ARG A 1 112 ? 14.952 8.714 -9.829 1.00 95.69 112 ARG A CA 1
ATOM 882 C C . ARG A 1 112 ? 13.519 8.432 -9.418 1.00 95.69 112 ARG A C 1
ATOM 884 O O . ARG A 1 112 ? 12.702 9.348 -9.330 1.00 95.69 112 ARG A O 1
ATOM 891 N N . HIS A 1 113 ? 13.266 7.173 -9.071 1.00 97.62 113 HIS A N 1
ATOM 892 C CA . HIS A 1 113 ? 12.006 6.688 -8.513 1.00 97.62 113 HIS A CA 1
ATOM 893 C C . HIS A 1 113 ? 12.235 6.238 -7.061 1.00 97.62 113 HIS A C 1
ATOM 895 O O . HIS A 1 113 ? 12.533 5.064 -6.830 1.00 97.62 113 HIS A O 1
ATOM 901 N N . PRO A 1 114 ? 12.120 7.134 -6.061 1.00 97.69 114 PRO A N 1
ATOM 902 C CA . PRO A 1 114 ? 12.565 6.839 -4.698 1.00 97.69 114 PRO A CA 1
ATOM 903 C C . PRO A 1 114 ? 11.871 5.627 -4.069 1.00 97.69 114 PRO A C 1
ATOM 905 O O . PRO A 1 114 ? 12.507 4.841 -3.376 1.00 97.69 114 PRO A O 1
ATOM 908 N N . THR A 1 115 ? 10.572 5.440 -4.321 1.00 98.31 115 THR A N 1
ATOM 909 C CA . THR A 1 115 ? 9.829 4.290 -3.782 1.00 98.31 115 THR A CA 1
ATOM 910 C C . THR A 1 115 ? 10.226 2.983 -4.460 1.00 98.31 115 THR A C 1
ATOM 912 O O . THR A 1 115 ? 10.310 1.959 -3.791 1.00 98.31 115 THR A O 1
ATOM 915 N N . VAL A 1 116 ? 10.515 3.005 -5.765 1.00 98.44 116 VAL A N 1
ATOM 916 C CA . VAL A 1 116 ? 11.017 1.827 -6.489 1.00 98.44 116 VAL A CA 1
ATOM 917 C C . VAL A 1 116 ? 12.377 1.416 -5.932 1.00 98.44 116 VAL A C 1
ATOM 919 O O . VAL A 1 116 ? 12.583 0.249 -5.615 1.00 98.44 116 VAL A O 1
ATOM 922 N N . GLU A 1 117 ? 13.278 2.381 -5.746 1.00 98.25 117 GLU A N 1
ATOM 923 C CA . GLU A 1 117 ? 14.601 2.151 -5.159 1.00 98.25 117 GLU A CA 1
ATOM 924 C C . GLU A 1 117 ? 14.513 1.631 -3.717 1.00 98.25 117 GLU A C 1
ATOM 926 O O . GLU A 1 117 ? 15.259 0.724 -3.347 1.00 98.25 117 GLU A O 1
ATOM 931 N N . TYR A 1 118 ? 13.580 2.162 -2.921 1.00 98.50 118 TYR A N 1
ATOM 932 C CA . TYR A 1 118 ? 13.295 1.694 -1.564 1.00 98.50 118 TYR A CA 1
ATOM 933 C C . TYR A 1 118 ? 12.824 0.236 -1.534 1.00 98.50 118 TYR A C 1
ATOM 935 O O . TYR A 1 118 ? 13.354 -0.569 -0.766 1.00 98.50 118 TYR A O 1
ATOM 943 N N . ILE A 1 119 ? 11.851 -0.124 -2.379 1.00 98.44 119 ILE A N 1
ATOM 944 C CA . ILE A 1 119 ? 11.356 -1.504 -2.467 1.00 98.44 119 ILE A CA 1
ATOM 945 C C . ILE A 1 119 ? 12.495 -2.425 -2.907 1.00 98.44 119 ILE A C 1
ATOM 947 O O . ILE A 1 119 ? 12.729 -3.441 -2.264 1.00 98.44 119 ILE A O 1
ATOM 951 N N . LEU A 1 120 ? 13.242 -2.047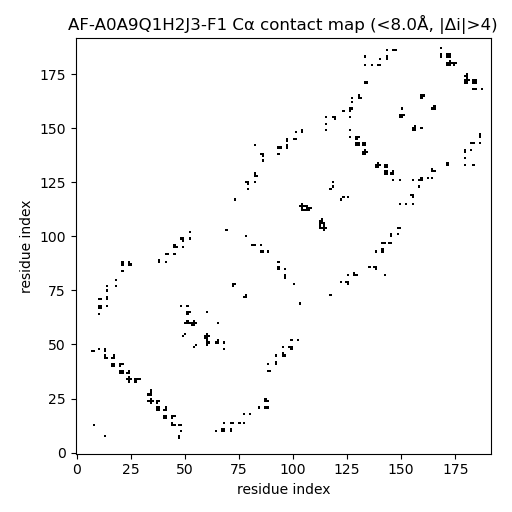 -3.945 1.00 97.19 120 LEU A 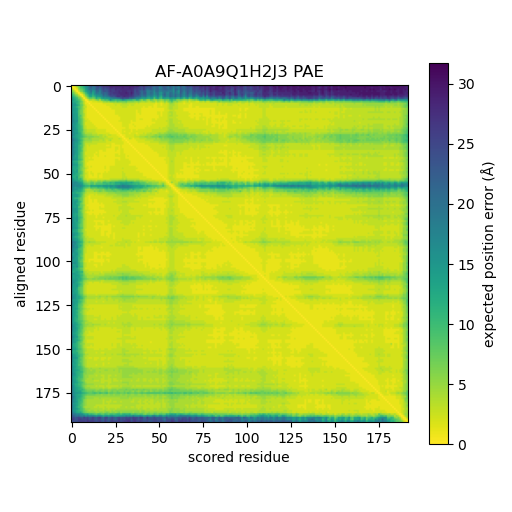N 1
ATOM 952 C CA . LEU A 1 120 ? 14.340 -2.849 -4.484 1.00 97.19 120 LEU A CA 1
ATOM 953 C C . LEU A 1 120 ? 15.463 -3.082 -3.461 1.00 97.19 120 LEU A C 1
ATOM 955 O O . LEU A 1 120 ? 15.965 -4.196 -3.348 1.00 97.19 120 LEU A O 1
ATOM 959 N N . SER A 1 121 ? 15.863 -2.039 -2.731 1.00 96.00 121 SER A N 1
ATOM 960 C CA . SER A 1 121 ? 17.074 -2.074 -1.896 1.00 96.00 121 SER A CA 1
ATOM 961 C C . SER A 1 121 ? 16.807 -2.472 -0.448 1.00 96.00 121 SER A C 1
ATOM 963 O O . SER A 1 121 ? 17.713 -2.943 0.234 1.00 96.00 121 SER A O 1
ATOM 965 N N . SER A 1 122 ? 15.598 -2.226 0.058 1.00 96.19 122 SER A N 1
ATOM 966 C CA . SER A 1 122 ? 15.311 -2.341 1.492 1.00 96.19 122 SER A CA 1
ATOM 967 C C . SER A 1 122 ? 14.097 -3.192 1.816 1.00 96.19 122 SER A C 1
ATOM 969 O O . SER A 1 122 ? 14.079 -3.769 2.903 1.00 96.19 122 SER A O 1
ATOM 971 N N . LYS A 1 123 ? 13.083 -3.231 0.938 1.00 97.19 123 LYS A N 1
ATOM 972 C CA . LYS A 1 123 ? 11.794 -3.881 1.221 1.00 97.19 123 LYS A CA 1
ATOM 973 C C . LYS A 1 123 ? 11.201 -4.702 0.061 1.00 97.19 123 LYS A C 1
ATOM 975 O O . LYS A 1 123 ? 10.031 -4.493 -0.283 1.00 97.19 123 LYS A O 1
ATOM 980 N N . PRO A 1 124 ? 11.946 -5.652 -0.541 1.00 97.12 124 PRO A N 1
ATOM 981 C CA . PRO A 1 124 ? 11.427 -6.476 -1.633 1.00 97.12 124 PRO A CA 1
ATOM 982 C C . PRO A 1 124 ? 10.281 -7.393 -1.178 1.00 97.12 124 PRO A C 1
ATOM 984 O O . PRO A 1 124 ? 9.431 -7.759 -1.990 1.00 97.12 124 PRO A O 1
ATOM 987 N N . GLU A 1 125 ? 10.191 -7.705 0.123 1.00 97.44 125 GLU A N 1
ATOM 988 C CA . GLU A 1 125 ? 9.131 -8.537 0.702 1.00 97.44 125 GLU A CA 1
ATOM 989 C C . GLU A 1 125 ? 7.720 -7.981 0.466 1.00 97.44 125 GLU A C 1
ATOM 991 O O . GLU A 1 125 ? 6.757 -8.745 0.448 1.00 97.44 125 GLU A O 1
ATOM 996 N N . ILE A 1 126 ? 7.585 -6.672 0.215 1.00 98.50 126 ILE A N 1
ATOM 997 C CA . ILE A 1 126 ? 6.306 -6.040 -0.129 1.00 98.50 126 ILE A CA 1
ATOM 998 C C . ILE A 1 126 ? 5.681 -6.714 -1.348 1.00 98.50 126 ILE A C 1
ATOM 1000 O O . ILE A 1 126 ? 4.485 -6.989 -1.350 1.00 98.50 126 ILE A O 1
ATOM 1004 N N . LEU A 1 127 ? 6.481 -7.007 -2.374 1.00 98.50 127 LEU A N 1
ATOM 1005 C CA . LEU A 1 127 ? 5.987 -7.612 -3.609 1.00 98.50 127 LEU A CA 1
ATOM 1006 C C . LEU A 1 127 ? 5.446 -9.021 -3.348 1.00 98.50 127 LEU A C 1
ATOM 1008 O O . LEU A 1 127 ? 4.395 -9.389 -3.867 1.00 98.50 127 LEU A O 1
ATOM 1012 N N . ILE A 1 128 ? 6.112 -9.771 -2.471 1.00 97.88 128 ILE A N 1
ATOM 1013 C CA . ILE A 1 128 ? 5.696 -11.118 -2.076 1.00 97.88 128 ILE A CA 1
ATOM 1014 C C . ILE A 1 128 ? 4.399 -11.079 -1.263 1.00 97.88 128 ILE A C 1
ATOM 1016 O O . ILE A 1 128 ? 3.501 -11.889 -1.497 1.00 97.88 128 ILE A O 1
ATOM 1020 N N . LEU A 1 129 ? 4.263 -10.115 -0.345 1.00 98.25 129 LEU A N 1
ATOM 1021 C CA . LEU A 1 129 ? 3.021 -9.892 0.399 1.00 98.25 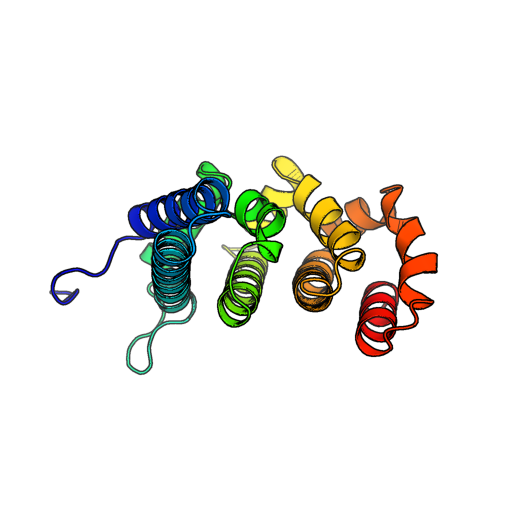129 LEU A CA 1
ATOM 1022 C C . LEU A 1 129 ? 1.857 -9.547 -0.538 1.00 98.25 129 LEU A C 1
ATOM 1024 O O . LEU A 1 129 ? 0.757 -10.062 -0.359 1.00 98.25 129 LEU A O 1
ATOM 1028 N N . LEU A 1 130 ? 2.096 -8.721 -1.559 1.00 98.50 130 LEU A N 1
ATOM 1029 C CA . LEU A 1 130 ? 1.077 -8.371 -2.548 1.00 98.50 130 LEU A CA 1
ATOM 1030 C C . LEU A 1 130 ? 0.644 -9.580 -3.393 1.00 98.50 130 LEU A C 1
ATOM 1032 O O . LEU A 1 130 ? -0.548 -9.745 -3.634 1.00 98.50 130 LEU A O 1
ATOM 1036 N N . VAL A 1 131 ? 1.574 -10.456 -3.793 1.00 98.12 131 VAL A N 1
ATOM 1037 C CA . VAL A 1 131 ? 1.242 -11.705 -4.506 1.00 98.12 131 VAL A CA 1
ATOM 1038 C C . VAL A 1 131 ? 0.421 -12.646 -3.619 1.00 98.12 131 VAL A C 1
ATOM 1040 O O . VAL A 1 131 ? -0.597 -13.177 -4.058 1.00 98.12 131 VAL A O 1
ATOM 1043 N N . LYS A 1 132 ? 0.821 -12.836 -2.357 1.00 97.94 132 LYS A N 1
ATOM 1044 C CA . LYS A 1 132 ? 0.070 -13.654 -1.384 1.00 97.94 132 LYS A CA 1
ATOM 1045 C C . LYS A 1 132 ? -1.280 -13.041 -1.011 1.00 97.94 132 LYS A C 1
ATOM 1047 O O .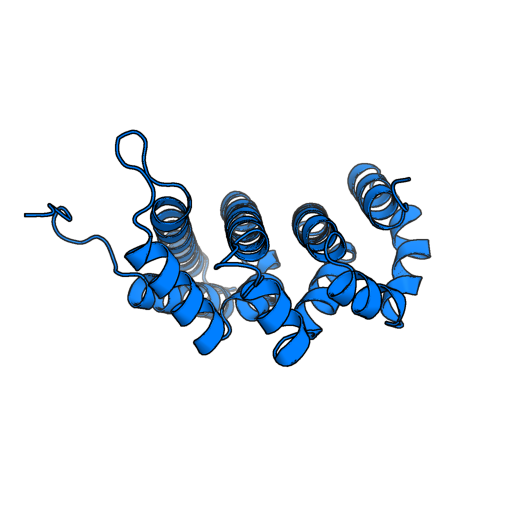 LYS A 1 132 ? -2.190 -13.757 -0.618 1.00 97.94 132 LYS A O 1
ATOM 1052 N N . GLY A 1 133 ? -1.457 -11.736 -1.207 1.00 97.56 133 GLY A N 1
ATOM 1053 C CA . GLY A 1 133 ? -2.724 -11.044 -0.984 1.00 97.56 133 GLY A CA 1
ATOM 1054 C C . GLY A 1 133 ? -3.908 -11.609 -1.777 1.00 97.56 133 GLY A C 1
ATOM 1055 O O . GLY A 1 133 ? -5.040 -11.493 -1.316 1.00 97.56 133 GLY A O 1
ATOM 1056 N N . TYR A 1 134 ? -3.669 -12.275 -2.915 1.00 97.62 134 TYR A N 1
ATOM 1057 C CA . TYR A 1 134 ? -4.717 -12.974 -3.673 1.00 97.62 134 TYR A CA 1
ATOM 1058 C C . TYR A 1 134 ? -5.353 -14.149 -2.913 1.00 97.62 134 TYR A C 1
ATOM 1060 O O . TYR A 1 134 ? -6.492 -14.509 -3.203 1.00 97.62 134 TYR A O 1
ATOM 1068 N N . GLU A 1 135 ? -4.669 -14.711 -1.912 1.00 96.56 135 GLU A N 1
ATOM 1069 C CA . GLU A 1 135 ? -5.206 -15.777 -1.054 1.00 96.56 135 GLU A CA 1
ATOM 1070 C C . GLU A 1 135 ? -6.317 -15.266 -0.120 1.00 96.56 135 GLU A C 1
ATOM 1072 O O . GLU A 1 135 ? -7.141 -16.048 0.353 1.00 96.56 135 GLU A O 1
ATOM 1077 N N . ASN A 1 136 ? -6.379 -13.953 0.134 1.00 96.44 136 ASN A N 1
ATOM 1078 C CA . ASN A 1 136 ? -7.404 -13.334 0.967 1.00 96.44 136 ASN A CA 1
ATOM 1079 C C . ASN A 1 136 ? -8.387 -12.523 0.110 1.00 96.44 136 ASN A C 1
ATOM 1081 O O . ASN A 1 136 ? -8.075 -11.436 -0.382 1.00 96.44 136 ASN A O 1
ATOM 1085 N N . HIS A 1 137 ? -9.619 -13.028 0.003 1.00 95.12 137 HIS A N 1
ATOM 1086 C CA . HIS A 1 137 ? -10.666 -12.442 -0.836 1.00 95.12 137 HIS A CA 1
ATOM 1087 C C . HIS A 1 137 ? -10.983 -10.972 -0.510 1.00 95.12 137 HIS A C 1
ATOM 1089 O O . HIS A 1 137 ? -11.328 -10.216 -1.415 1.00 95.12 137 HIS A O 1
ATOM 1095 N N . GLU A 1 138 ? -10.844 -10.539 0.747 1.00 94.94 138 GLU A N 1
ATOM 1096 C CA . GLU A 1 138 ? -11.177 -9.166 1.150 1.00 94.94 138 GLU A CA 1
ATOM 1097 C C . GLU A 1 138 ? -10.165 -8.123 0.665 1.00 94.94 138 GLU A C 1
ATOM 1099 O O . GLU A 1 138 ? -10.491 -6.937 0.554 1.00 94.94 138 GLU A O 1
ATOM 1104 N N . ILE A 1 139 ? -8.923 -8.541 0.408 1.00 97.88 139 ILE A N 1
ATOM 1105 C CA . ILE A 1 139 ? -7.830 -7.639 0.028 1.00 97.88 139 ILE A CA 1
ATOM 1106 C C . ILE A 1 139 ? -7.268 -7.917 -1.362 1.00 97.88 139 ILE A C 1
ATOM 1108 O O . ILE A 1 139 ? -6.572 -7.048 -1.883 1.00 97.88 139 ILE A O 1
ATOM 1112 N N . ALA A 1 140 ? -7.604 -9.051 -1.984 1.00 97.75 140 ALA A N 1
ATOM 1113 C CA . ALA A 1 140 ? -7.052 -9.496 -3.262 1.00 97.75 140 ALA A CA 1
ATOM 1114 C C . ALA A 1 140 ? -7.033 -8.395 -4.333 1.00 97.75 140 ALA A C 1
ATOM 1116 O O . ALA A 1 140 ? -5.989 -8.125 -4.919 1.00 97.75 140 ALA A O 1
ATOM 1117 N N . LEU A 1 141 ? -8.148 -7.682 -4.528 1.00 97.81 141 LEU A N 1
ATOM 1118 C CA . LEU A 1 141 ? -8.233 -6.611 -5.529 1.00 97.81 141 LEU A CA 1
ATOM 1119 C C . LEU A 1 141 ? -7.364 -5.391 -5.177 1.00 97.81 141 LEU A C 1
ATOM 1121 O O . LEU A 1 141 ? -6.769 -4.777 -6.060 1.00 97.81 141 LEU A O 1
ATOM 1125 N N . ASN A 1 142 ? -7.236 -5.050 -3.891 1.00 98.50 142 ASN A N 1
ATOM 1126 C CA . ASN A 1 142 ? -6.350 -3.970 -3.442 1.00 98.50 142 ASN A CA 1
ATOM 1127 C C . ASN A 1 142 ? -4.877 -4.356 -3.652 1.00 98.50 142 ASN A C 1
ATOM 1129 O O . ASN A 1 142 ? -4.082 -3.550 -4.138 1.00 98.50 142 ASN A O 1
ATOM 1133 N N . CYS A 1 143 ? -4.528 -5.605 -3.337 1.00 98.38 143 CYS A N 1
ATOM 1134 C CA . CYS A 1 143 ? -3.205 -6.164 -3.585 1.00 98.38 143 CYS A CA 1
ATOM 1135 C C . CYS A 1 143 ? -2.879 -6.207 -5.082 1.00 98.38 143 CYS A C 1
ATOM 1137 O O . CYS A 1 143 ? -1.797 -5.777 -5.472 1.00 98.38 143 CYS A O 1
ATOM 1139 N N . GLY A 1 144 ? -3.828 -6.620 -5.925 1.00 97.69 144 GLY A N 1
ATOM 1140 C CA . GLY A 1 144 ? -3.691 -6.608 -7.378 1.00 97.69 144 GLY A CA 1
ATOM 1141 C C . GLY A 1 144 ? -3.469 -5.207 -7.947 1.00 97.69 144 GLY A C 1
ATOM 1142 O O . GLY A 1 144 ? -2.579 -5.013 -8.776 1.00 97.69 144 GLY A O 1
ATOM 1143 N N . LEU A 1 145 ? -4.208 -4.202 -7.464 1.00 97.38 145 LEU A N 1
ATOM 1144 C CA . LEU A 1 145 ? -4.019 -2.803 -7.868 1.00 97.38 145 LEU A CA 1
ATOM 1145 C C . LEU A 1 145 ? -2.614 -2.284 -7.551 1.00 97.38 145 LEU A C 1
ATOM 1147 O O . LEU A 1 145 ? -2.003 -1.643 -8.405 1.00 97.38 145 LEU A O 1
ATOM 1151 N N . MET A 1 146 ? -2.110 -2.554 -6.346 1.00 98.62 146 MET A N 1
ATOM 1152 C CA . MET A 1 146 ? -0.759 -2.152 -5.946 1.00 98.62 146 MET A CA 1
ATOM 1153 C C . MET A 1 146 ? 0.304 -2.924 -6.732 1.00 98.62 146 MET A C 1
ATOM 1155 O O . MET A 1 146 ? 1.205 -2.316 -7.304 1.00 98.62 146 MET A O 1
ATOM 1159 N N . LEU A 1 147 ? 0.159 -4.248 -6.845 1.00 98.38 147 LEU A N 1
ATOM 1160 C CA . LEU A 1 147 ? 1.115 -5.110 -7.538 1.00 98.38 147 LEU A CA 1
ATOM 1161 C C . LEU A 1 147 ? 1.246 -4.749 -9.017 1.00 98.38 147 LEU A C 1
ATOM 1163 O O . LEU A 1 147 ? 2.359 -4.656 -9.529 1.00 98.38 147 LEU A O 1
ATOM 1167 N N . ARG A 1 148 ? 0.123 -4.498 -9.702 1.00 97.38 148 ARG A N 1
ATOM 1168 C CA . ARG A 1 148 ? 0.129 -4.076 -11.108 1.00 97.38 148 ARG A CA 1
ATOM 1169 C C . ARG A 1 148 ? 0.782 -2.727 -11.328 1.00 97.38 148 ARG A C 1
ATOM 1171 O O . ARG A 1 148 ? 1.251 -2.483 -12.433 1.00 97.38 148 ARG A O 1
ATOM 1178 N N . GLU A 1 149 ? 0.778 -1.844 -10.336 1.00 97.25 149 GLU A N 1
ATOM 1179 C CA . GLU A 1 149 ? 1.539 -0.602 -10.416 1.00 97.25 149 GLU A CA 1
ATOM 1180 C C . GLU A 1 149 ? 3.032 -0.886 -10.209 1.00 97.25 149 GLU A C 1
ATOM 1182 O O . GLU A 1 149 ? 3.848 -0.410 -10.995 1.00 97.25 149 GLU A O 1
ATOM 1187 N N . SER A 1 150 ? 3.392 -1.736 -9.237 1.00 97.94 150 SER A N 1
ATOM 1188 C CA . SER A 1 150 ? 4.781 -2.144 -8.971 1.00 97.94 150 SER A CA 1
ATOM 1189 C C . SER A 1 150 ? 5.453 -2.750 -10.200 1.00 97.94 150 SER A C 1
ATOM 1191 O O . SER A 1 150 ? 6.536 -2.315 -10.584 1.00 97.94 150 SER A O 1
ATOM 1193 N N . ILE A 1 151 ? 4.799 -3.704 -10.868 1.00 96.25 151 ILE A N 1
ATOM 1194 C CA . ILE A 1 151 ? 5.372 -4.424 -12.018 1.00 96.25 151 ILE A CA 1
ATOM 1195 C C . ILE A 1 151 ? 5.407 -3.603 -13.318 1.00 96.25 151 ILE A C 1
ATOM 1197 O O . ILE A 1 151 ? 5.844 -4.112 -14.346 1.00 96.25 151 ILE A O 1
ATOM 1201 N N . ARG A 1 152 ? 4.993 -2.326 -13.300 1.00 95.38 152 ARG A N 1
ATOM 1202 C CA . ARG A 1 152 ? 5.307 -1.383 -14.394 1.00 95.38 152 ARG A CA 1
ATOM 1203 C C . ARG A 1 152 ? 6.778 -0.992 -14.404 1.00 95.38 152 ARG A C 1
ATOM 1205 O O . ARG A 1 152 ? 7.284 -0.542 -15.427 1.00 95.38 152 ARG A O 1
ATOM 1212 N N . HIS A 1 153 ? 7.451 -1.145 -13.267 1.00 96.31 153 HIS A N 1
ATOM 1213 C CA . HIS A 1 153 ? 8.876 -0.911 -13.135 1.00 96.31 153 HIS A CA 1
ATOM 1214 C C . HIS A 1 153 ? 9.613 -2.236 -13.322 1.00 96.31 153 HIS A C 1
ATOM 1216 O O . HIS A 1 153 ? 9.483 -3.145 -12.500 1.00 96.31 153 HIS A O 1
ATOM 1222 N N . GLU A 1 154 ? 10.414 -2.327 -14.384 1.00 95.94 154 GLU A N 1
ATOM 1223 C CA . GLU A 1 154 ? 11.170 -3.533 -14.751 1.00 95.94 154 GLU A CA 1
ATOM 1224 C C . GLU A 1 154 ? 11.933 -4.171 -13.570 1.00 95.94 154 GLU A C 1
ATOM 1226 O O . GLU A 1 154 ? 11.797 -5.383 -13.380 1.00 95.94 154 GLU A O 1
ATOM 1231 N N . PRO A 1 155 ? 12.644 -3.416 -12.699 1.00 96.94 155 PRO A N 1
ATOM 1232 C CA . PRO A 1 155 ? 13.351 -4.022 -11.570 1.00 96.94 155 PRO A CA 1
ATOM 1233 C C . PRO A 1 155 ? 12.430 -4.739 -10.574 1.00 96.94 155 PRO A C 1
ATOM 1235 O O . PRO A 1 155 ? 12.816 -5.759 -10.011 1.00 96.94 155 PRO A O 1
ATOM 1238 N N . LEU A 1 156 ? 11.210 -4.235 -10.357 1.00 97.94 156 LEU A N 1
ATOM 1239 C CA . LEU A 1 156 ? 10.250 -4.851 -9.434 1.00 97.94 156 LEU A CA 1
ATOM 1240 C C . LEU A 1 156 ? 9.536 -6.036 -10.087 1.00 97.94 156 LEU A C 1
ATOM 1242 O O . LEU A 1 156 ? 9.317 -7.055 -9.435 1.00 97.94 156 LEU A O 1
ATOM 1246 N N . ALA A 1 157 ? 9.220 -5.931 -11.382 1.00 97.19 157 ALA A N 1
ATOM 1247 C CA . ALA A 1 157 ? 8.677 -7.042 -12.158 1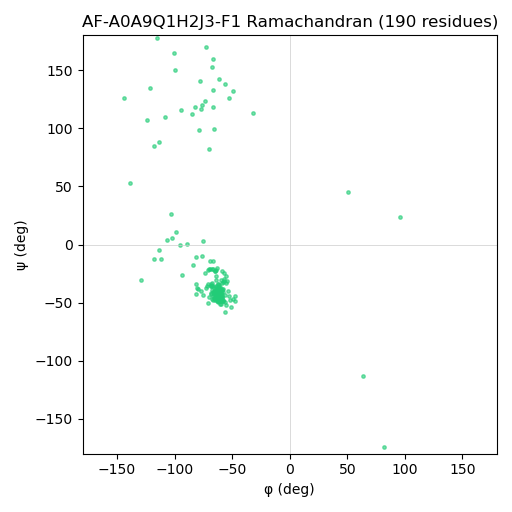.00 97.19 157 ALA A CA 1
ATOM 1248 C C . ALA A 1 157 ? 9.619 -8.253 -12.138 1.00 97.19 157 ALA A C 1
ATOM 1250 O O . ALA A 1 157 ? 9.162 -9.380 -11.955 1.00 97.19 157 ALA A O 1
ATOM 1251 N N . LYS A 1 158 ? 10.933 -8.016 -12.247 1.00 97.19 158 LYS A N 1
ATOM 1252 C CA . LYS A 1 158 ? 11.953 -9.063 -12.158 1.00 97.19 158 LYS A CA 1
ATOM 1253 C C . LYS A 1 158 ? 11.904 -9.816 -10.823 1.00 97.19 158 LYS A C 1
ATOM 1255 O O . LYS A 1 158 ? 11.888 -11.040 -10.837 1.00 97.19 158 LYS A O 1
ATOM 1260 N N . ILE A 1 159 ? 11.794 -9.106 -9.694 1.00 97.62 159 ILE A N 1
ATOM 1261 C CA . ILE A 1 159 ? 11.678 -9.731 -8.360 1.00 97.62 159 ILE A CA 1
ATOM 1262 C C . ILE A 1 159 ? 10.453 -10.647 -8.288 1.00 97.62 159 ILE A C 1
ATOM 1264 O O . ILE A 1 159 ? 10.545 -11.759 -7.776 1.00 97.62 159 ILE A O 1
ATOM 1268 N N . VAL A 1 160 ? 9.306 -10.181 -8.796 1.00 97.25 160 VAL A N 1
ATOM 1269 C CA . VAL A 1 160 ? 8.071 -10.976 -8.796 1.00 97.25 160 VAL A CA 1
ATOM 1270 C C . VAL A 1 160 ? 8.229 -12.211 -9.676 1.00 97.25 160 VAL A C 1
ATOM 1272 O O . VAL A 1 160 ? 7.872 -13.293 -9.238 1.00 97.25 160 VAL A O 1
ATOM 1275 N N . LEU A 1 161 ? 8.775 -12.067 -10.886 1.00 96.50 161 LEU A N 1
ATOM 1276 C CA . LEU A 1 161 ? 8.910 -13.159 -11.853 1.00 96.50 161 LEU A CA 1
ATOM 1277 C C . LEU A 1 161 ? 9.900 -14.245 -11.404 1.00 96.50 161 LEU A C 1
ATOM 1279 O O . LEU A 1 161 ? 9.685 -15.423 -11.677 1.00 96.50 161 LEU A O 1
ATOM 1283 N N . GLU A 1 162 ? 10.982 -13.857 -10.731 1.00 96.44 162 GLU A N 1
ATOM 1284 C CA . GLU A 1 162 ? 12.007 -14.781 -10.225 1.00 96.44 162 GLU A CA 1
ATOM 1285 C C . GLU A 1 162 ? 11.614 -15.435 -8.888 1.00 96.44 162 GLU A C 1
ATOM 1287 O O . GLU A 1 162 ? 12.260 -16.385 -8.442 1.00 96.44 162 GLU A O 1
ATOM 1292 N N . SER A 1 163 ? 10.549 -14.954 -8.242 1.00 96.62 163 SER A N 1
ATOM 1293 C CA . SER A 1 163 ? 10.056 -15.493 -6.978 1.00 96.62 163 SER A CA 1
ATOM 1294 C C . SER A 1 163 ? 9.255 -16.792 -7.187 1.00 96.62 163 SER A C 1
ATOM 1296 O O . SER A 1 163 ? 8.439 -16.885 -8.109 1.00 96.62 163 SER A O 1
ATOM 1298 N N . PRO A 1 164 ? 9.402 -17.799 -6.301 1.00 96.94 164 PRO A N 1
ATOM 1299 C CA . PRO A 1 164 ? 8.565 -19.001 -6.324 1.00 96.94 164 PRO A CA 1
ATOM 1300 C C . PRO A 1 164 ? 7.063 -18.701 -6.211 1.00 96.94 164 PRO A C 1
ATOM 1302 O O . PRO A 1 164 ? 6.241 -19.436 -6.757 1.00 96.94 164 PRO A O 1
ATOM 1305 N N . GLU A 1 165 ? 6.693 -17.612 -5.533 1.00 96.06 165 GLU A N 1
ATOM 1306 C CA . GLU A 1 165 ? 5.309 -17.165 -5.400 1.00 96.06 165 GLU A CA 1
ATOM 1307 C C . GLU A 1 165 ? 4.664 -16.779 -6.735 1.00 96.06 165 GLU A C 1
ATOM 1309 O O . GLU A 1 165 ? 3.437 -16.823 -6.832 1.00 96.06 165 GLU A O 1
ATOM 1314 N N . PHE A 1 166 ? 5.443 -16.477 -7.782 1.00 95.69 166 PHE A N 1
ATOM 1315 C CA . PHE A 1 166 ? 4.907 -16.246 -9.126 1.00 95.69 166 PHE A CA 1
ATOM 1316 C C . PHE A 1 166 ? 4.027 -17.405 -9.604 1.00 95.69 166 PHE A C 1
ATOM 1318 O O . PHE A 1 166 ? 2.958 -17.194 -10.174 1.00 95.69 166 PHE A O 1
ATOM 1325 N N . TYR A 1 167 ? 4.429 -18.645 -9.319 1.00 96.00 167 TYR A N 1
ATOM 1326 C CA . TYR A 1 167 ? 3.689 -19.828 -9.755 1.00 96.00 167 TYR A CA 1
ATOM 1327 C C . TYR A 1 167 ? 2.317 -19.965 -9.083 1.00 96.00 167 TYR A C 1
ATOM 1329 O O . TYR A 1 167 ? 1.464 -20.702 -9.581 1.00 96.00 167 TYR A O 1
ATOM 1337 N N . ASN A 1 168 ? 2.048 -19.227 -8.002 1.00 96.69 168 ASN A N 1
ATOM 1338 C CA . ASN A 1 168 ? 0.711 -19.196 -7.421 1.00 96.69 168 ASN A CA 1
ATOM 1339 C C . ASN A 1 168 ? -0.310 -18.515 -8.344 1.00 96.69 168 ASN A C 1
ATOM 1341 O O . ASN A 1 168 ? -1.492 -18.836 -8.246 1.00 96.69 168 ASN A O 1
ATOM 1345 N N . PHE A 1 169 ? 0.111 -17.676 -9.302 1.00 96.38 169 PHE A N 1
ATOM 1346 C CA . PHE A 1 169 ? -0.810 -17.096 -10.284 1.00 96.38 169 PHE A CA 1
ATOM 1347 C C . PHE A 1 169 ? -1.546 -18.153 -11.109 1.00 96.38 169 PHE A C 1
ATOM 1349 O O . PHE A 1 169 ? -2.719 -17.947 -11.394 1.00 96.38 169 PHE A O 1
ATOM 1356 N N . PHE A 1 170 ? -0.933 -19.305 -11.410 1.00 96.00 170 PHE A N 1
ATOM 1357 C CA . PHE A 1 170 ? -1.631 -20.408 -12.089 1.00 96.00 170 PHE A CA 1
ATOM 1358 C C . PHE A 1 170 ? -2.833 -20.923 -11.289 1.00 96.00 170 PHE A C 1
ATOM 1360 O O . PHE A 1 170 ? -3.820 -21.338 -11.877 1.00 96.00 170 PHE A O 1
ATOM 1367 N N . LYS A 1 171 ? -2.782 -20.840 -9.955 1.00 96.44 171 LYS A N 1
ATOM 1368 C CA . LYS A 1 171 ? -3.923 -21.158 -9.089 1.00 96.44 171 LYS A CA 1
ATOM 1369 C C . LYS A 1 171 ? -4.893 -19.983 -9.000 1.00 96.44 171 LYS A C 1
ATOM 1371 O O . LYS A 1 171 ? -6.102 -20.178 -9.049 1.00 96.44 171 LYS A O 1
ATOM 1376 N N . TYR A 1 172 ? -4.378 -18.759 -8.870 1.00 96.94 172 TYR A N 1
ATOM 1377 C CA . TYR A 1 172 ? -5.212 -17.568 -8.693 1.00 96.94 172 TYR A CA 1
ATOM 1378 C C . TYR A 1 172 ? -6.107 -17.287 -9.905 1.00 96.94 172 TYR A C 1
ATOM 1380 O O . TYR A 1 172 ? -7.260 -16.904 -9.730 1.00 96.94 172 TYR A O 1
ATOM 1388 N N . VAL A 1 173 ? -5.622 -17.528 -11.129 1.00 96.19 173 VAL A N 1
ATOM 1389 C CA . VAL A 1 173 ? -6.426 -17.361 -12.357 1.00 96.19 173 VAL A CA 1
ATOM 1390 C C . VAL A 1 173 ? -7.543 -18.398 -12.505 1.00 96.19 173 VAL A C 1
ATOM 1392 O O . VAL A 1 173 ? -8.443 -18.202 -13.315 1.00 96.19 173 VAL A O 1
ATOM 1395 N N . GLU A 1 174 ? -7.504 -19.480 -11.727 1.00 94.75 174 GLU A N 1
ATOM 1396 C CA . GLU A 1 174 ? -8.510 -20.549 -11.717 1.00 94.75 174 GLU A CA 1
ATOM 1397 C C . GLU A 1 174 ? -9.476 -2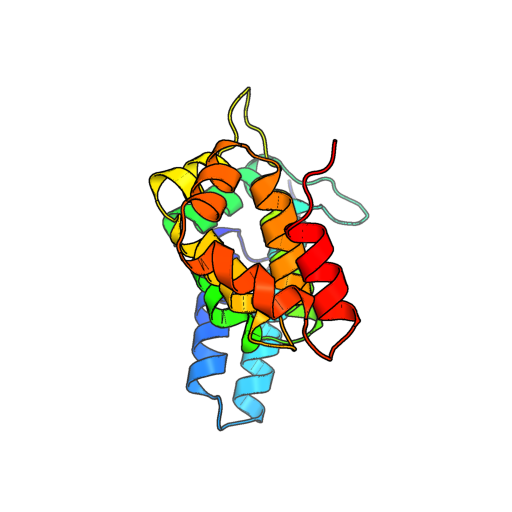0.446 -10.524 1.00 94.75 174 GLU A C 1
ATOM 1399 O O . GLU A 1 174 ? -10.312 -21.327 -10.315 1.00 94.75 174 GLU A O 1
ATOM 1404 N N . MET A 1 175 ? -9.389 -19.382 -9.717 1.00 93.81 175 MET A N 1
ATOM 1405 C CA . MET A 1 175 ? -10.283 -19.196 -8.573 1.00 93.81 175 MET A CA 1
ATOM 1406 C C . MET A 1 175 ? -11.749 -19.087 -9.010 1.00 93.81 175 MET A C 1
ATOM 1408 O O . MET A 1 175 ? -12.085 -18.434 -9.996 1.00 93.81 175 MET A O 1
ATOM 1412 N N . SER A 1 176 ? -12.655 -19.659 -8.211 1.00 93.50 176 SER A N 1
ATOM 1413 C CA . SER A 1 176 ? -14.102 -19.598 -8.469 1.00 93.50 176 SER A CA 1
ATOM 1414 C C . SER A 1 176 ? -14.674 -18.178 -8.390 1.00 93.50 176 SER A C 1
ATOM 1416 O O . SER A 1 176 ? -15.728 -17.896 -8.956 1.00 93.50 176 SER A O 1
ATOM 1418 N N . THR A 1 177 ? -13.996 -17.276 -7.675 1.00 94.88 177 THR A N 1
ATOM 1419 C CA . THR A 1 177 ? -14.369 -15.862 -7.576 1.00 94.88 177 THR A CA 1
ATOM 1420 C C . THR A 1 177 ? -13.907 -15.124 -8.831 1.00 94.88 177 THR A C 1
ATOM 1422 O O . THR A 1 177 ? -12.746 -14.726 -8.926 1.00 94.88 177 THR A O 1
ATOM 1425 N N . PHE A 1 178 ? -14.828 -14.924 -9.779 1.00 95.25 178 PHE A N 1
ATOM 1426 C CA . PHE A 1 178 ? -14.540 -14.352 -11.101 1.00 95.25 178 PHE A CA 1
ATOM 1427 C C . PHE A 1 178 ? -13.716 -13.057 -11.053 1.00 95.25 178 PHE A C 1
ATOM 1429 O O . PHE A 1 178 ? -12.727 -12.942 -11.775 1.00 95.25 178 PHE A O 1
ATOM 1436 N N . ASP A 1 179 ? -14.079 -12.108 -10.187 1.00 95.19 179 ASP A N 1
ATOM 1437 C CA . ASP A 1 179 ? -13.384 -10.817 -10.104 1.00 95.19 179 ASP A CA 1
ATOM 1438 C C . ASP A 1 179 ? -11.914 -10.980 -9.699 1.00 95.19 179 ASP A C 1
ATOM 1440 O O . ASP A 1 179 ? -11.038 -10.340 -10.276 1.00 95.19 179 ASP A O 1
ATOM 1444 N N . ILE A 1 180 ? -11.628 -11.882 -8.753 1.00 96.31 180 ILE A N 1
ATOM 1445 C CA . ILE A 1 180 ? -10.263 -12.164 -8.291 1.00 96.31 180 ILE A CA 1
ATOM 1446 C C . ILE A 1 180 ? -9.472 -12.895 -9.377 1.00 96.31 180 ILE A C 1
ATOM 1448 O O . ILE A 1 180 ? -8.343 -12.507 -9.666 1.00 96.31 180 ILE A O 1
ATOM 1452 N N . ALA A 1 181 ? -10.064 -13.909 -10.010 1.00 96.31 181 ALA A N 1
ATOM 1453 C CA . ALA A 1 181 ? -9.419 -14.661 -11.084 1.00 96.31 181 ALA A CA 1
ATOM 1454 C C . ALA A 1 181 ? -9.083 -13.773 -12.295 1.00 96.31 181 ALA A C 1
ATOM 1456 O O . ALA A 1 181 ? -7.968 -13.813 -12.818 1.00 96.31 181 ALA A O 1
ATOM 1457 N N . SER A 1 182 ? -10.022 -12.914 -12.700 1.00 96.12 182 SER A N 1
ATOM 1458 C CA . SER A 1 182 ? -9.852 -11.926 -13.771 1.00 96.12 182 SER A CA 1
ATOM 1459 C C . SER A 1 182 ? -8.777 -10.883 -13.433 1.00 96.12 182 SER A C 1
ATOM 1461 O O . SER A 1 182 ? -7.940 -10.530 -14.276 1.00 96.12 182 SER A O 1
ATOM 1463 N N . ASP A 1 183 ? -8.747 -10.412 -12.185 1.00 96.50 183 ASP A N 1
ATOM 1464 C CA . ASP A 1 183 ? -7.736 -9.477 -11.698 1.00 96.50 183 ASP A CA 1
ATOM 1465 C C . ASP A 1 183 ? -6.337 -10.124 -11.655 1.00 96.50 183 ASP A C 1
ATOM 1467 O O . ASP A 1 183 ? -5.376 -9.545 -12.168 1.00 96.50 183 ASP A O 1
ATOM 1471 N N . ALA A 1 184 ? -6.232 -11.362 -11.158 1.00 96.44 184 ALA A N 1
ATOM 1472 C CA . ALA A 1 184 ? -5.004 -12.157 -11.170 1.00 96.44 184 ALA A CA 1
ATOM 1473 C C . ALA A 1 184 ? -4.496 -12.381 -12.599 1.00 96.44 184 ALA A C 1
ATOM 1475 O O . ALA A 1 184 ? -3.311 -12.191 -12.877 1.00 96.44 184 ALA A O 1
ATOM 1476 N N . PHE A 1 185 ? -5.395 -12.701 -13.532 1.00 94.94 185 PHE A N 1
ATOM 1477 C CA . PHE A 1 185 ? -5.054 -12.871 -14.941 1.00 94.94 185 PHE A CA 1
ATOM 1478 C C . PHE A 1 185 ? -4.550 -11.563 -15.562 1.00 94.94 185 PHE A C 1
ATOM 1480 O O . PHE A 1 185 ? -3.579 -11.555 -16.320 1.00 94.94 185 PHE A O 1
ATOM 1487 N N . SER A 1 186 ? -5.164 -10.435 -15.201 1.00 94.19 186 SER A N 1
ATOM 1488 C CA . SER A 1 186 ? -4.732 -9.105 -15.642 1.00 94.19 186 SER A CA 1
ATOM 1489 C C . SER A 1 186 ? -3.340 -8.731 -15.131 1.00 94.19 186 SER A C 1
ATOM 1491 O O . SER A 1 186 ? -2.634 -7.985 -15.810 1.00 94.19 186 SER A O 1
ATOM 1493 N N . THR A 1 187 ? -2.953 -9.229 -13.956 1.00 91.44 187 THR A N 1
ATOM 1494 C CA . THR A 1 187 ? -1.609 -9.074 -13.383 1.00 91.44 187 THR A CA 1
ATOM 1495 C C . THR A 1 187 ? -0.599 -10.018 -14.039 1.00 91.44 187 THR A C 1
ATOM 1497 O O . THR A 1 187 ? 0.518 -9.607 -14.334 1.00 91.44 187 THR A O 1
ATOM 1500 N N . PHE A 1 188 ? -1.002 -11.259 -14.320 1.00 85.06 188 PHE A N 1
ATOM 1501 C CA . PHE A 1 188 ? -0.173 -12.271 -14.979 1.00 85.06 188 PHE A CA 1
ATOM 1502 C C . PHE A 1 188 ? 0.138 -11.929 -16.447 1.00 85.06 188 PHE A C 1
ATOM 1504 O O . PHE A 1 188 ? 1.202 -12.261 -16.971 1.00 85.06 188 PHE A O 1
ATOM 1511 N N . LYS A 1 189 ? -0.789 -11.262 -17.141 1.00 84.56 189 LYS A N 1
ATOM 1512 C CA . LYS A 1 189 ? -0.667 -10.960 -18.569 1.00 84.56 189 LYS A CA 1
ATOM 1513 C C . LYS A 1 189 ? 0.353 -9.850 -18.846 1.00 84.56 189 LYS A C 1
ATOM 1515 O O . LYS A 1 189 ? 0.168 -8.702 -18.447 1.00 84.56 189 LYS A O 1
ATOM 1520 N N . VAL A 1 190 ? 1.345 -10.152 -19.686 1.00 63.16 190 VAL A N 1
ATOM 1521 C CA . VAL A 1 190 ? 2.229 -9.143 -20.292 1.00 63.16 190 VAL A CA 1
ATOM 1522 C C . VAL A 1 190 ? 1.410 -8.263 -21.242 1.00 63.16 190 VAL A C 1
ATOM 1524 O O . VAL A 1 190 ? 0.832 -8.750 -22.220 1.00 63.16 190 VAL A O 1
ATOM 1527 N N . ARG A 1 191 ? 1.336 -6.957 -20.962 1.00 60.59 191 ARG A N 1
ATOM 1528 C CA . ARG A 1 191 ? 0.798 -5.985 -21.921 1.00 60.59 191 ARG A CA 1
ATOM 1529 C C . ARG A 1 191 ? 1.875 -5.727 -22.979 1.00 60.59 191 ARG A C 1
ATOM 1531 O O . ARG A 1 191 ? 2.964 -5.288 -22.628 1.00 60.59 191 ARG A O 1
ATOM 1538 N N . LYS A 1 192 ? 1.574 -6.091 -24.229 1.00 44.19 192 LYS A N 1
ATOM 1539 C CA . LYS A 1 192 ? 2.356 -5.686 -25.406 1.00 44.19 192 LYS A CA 1
ATOM 1540 C C . LYS A 1 192 ? 2.228 -4.187 -25.638 1.00 44.19 192 LYS A C 1
ATOM 1542 O O . LYS A 1 192 ? 1.132 -3.661 -25.334 1.00 44.19 192 LYS A O 1
#

Solvent-accessible surface area (backbone atoms only — not comparable to full-atom values): 10588 Å² total; per-residue (Å²): 134,86,79,73,61,93,83,74,75,51,50,61,53,29,54,48,42,30,56,52,16,54,52,40,30,63,76,25,69,91,38,63,78,57,20,55,53,20,47,51,45,27,43,52,22,51,51,53,51,46,37,40,68,69,19,56,100,88,41,77,48,50,67,66,56,37,50,47,32,51,49,46,34,59,79,68,47,44,62,54,53,49,64,75,47,41,80,77,50,51,78,68,48,38,51,46,52,34,52,51,51,49,53,47,49,70,37,68,59,93,93,41,42,63,44,52,52,42,31,71,74,77,41,57,64,44,59,55,52,29,62,54,24,57,80,38,81,92,37,19,67,47,23,46,56,39,43,53,56,48,47,70,40,65,77,51,31,49,57,47,67,75,33,80,69,46,64,50,48,73,56,41,47,66,41,89,53,58,71,55,10,53,46,42,42,61,61,72,50,81,82,128

Nearest PDB structures (foldseek):
  8vsu-assembly1_A  TM=9.757E-01  e=3.949E-14  Homo sapiens
  4kzg-assembly3_C  TM=9.788E-01  e=1.255E-12  Danio rerio
  4o27-assembly1_A  TM=9.663E-01  e=1.048E-12  Homo sapiens
  4kzg-assembly8_H  TM=9.831E-01  e=4.617E-12  Danio rerio
  3zhp-assembly1_A  TM=9.553E-01  e=8.658E-12  Homo sapiens

Organism: Holothuria leucospilota (NCBI:txid206669)

Sequence (192 aa):
MPLFGKSSKGPAELVKALKEGINQVELHESEPKKKDKALEEVSKALSGMKVILYGSHDQEPQAEYVTKLAVDIYETHALPFMVQNLHRIDFEAKKDVAQIYNNLLRRVIGTRHPTVEYILSSKPEILILLVKGYENHEIALNCGLMLRESIRHEPLAKIVLESPEFYNFFKYVEMSTFDIASDAFSTFKVRK

Secondary structure (DSSP, 8-state):
-----TTPPPHHHHHHHHHHHHHHHHHTTT-HHHHHHHHHHHHHHHHHHHHHHH-BTTBPPPHHHHHHHHHHHHHTTHHHHHHHTGGGS-HHHHHHHHHHHHHHHT--BTTB-HHHHHHHHH-THHHHHHHHGGGSTTTHHHHHHHHHHHTTSHHH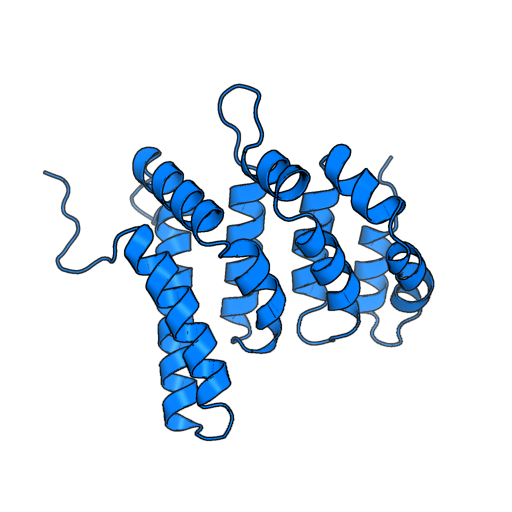HHHHHHSGGGGGHHHHTT-SSHHHHHHHHHHHSPP-

Radius of gyration: 17.26 Å; Cα contacts (8 Å, |Δi|>4): 214; chains: 1; bounding box: 33×54×48 Å

Mean predicted aligned error: 4.43 Å

InterPro domains:
  IPR011989 Armadillo-like helical [G3DSA:1.25.10.10] (2-191)
  IPR013878 Mo25-like [PF08569] (3-189)
  IPR013878 Mo25-like [PTHR10182] (1-189)
  IPR016024 Armadillo-type fold [SSF48371] (9-189)

pLDDT: mean 93.51, std 11.36, range [40.28, 98.75]

Foldseek 3Di:
DDPPPPDQDALLRLLVQLLVLLVQLVVCVVPVVSNVVSLVSNVSSLVSLCCLLQNDPVDGRDPVRPVVNLVSCLVVVSLLVCLLSLVSHDLVSLQSSLVSLLSLQPDDDPNDNVSLCSCLPPNVVSLVSLLCLLVPPSNLLSSLSNNLSNCVDVSSVVSCVPDPSVVCLVVQLVDPPPVRNVSSVVSNDDDD